Protein AF-A0A6V7LRU4-F1 (afdb_monomer)

Structure (mmCIF, N/CA/C/O backbone):
data_AF-A0A6V7LRU4-F1
#
_entry.id   AF-A0A6V7LRU4-F1
#
loop_
_atom_site.group_PDB
_atom_site.id
_atom_site.type_symbol
_atom_site.label_atom_id
_atom_site.label_alt_id
_atom_site.label_comp_id
_atom_site.label_asym_id
_atom_site.label_entity_id
_atom_site.label_seq_id
_atom_site.pdbx_PDB_ins_code
_atom_site.Cartn_x
_atom_site.Cartn_y
_atom_site.Cartn_z
_atom_site.occupancy
_atom_site.B_iso_or_equiv
_atom_site.auth_seq_id
_atom_site.auth_comp_id
_atom_site.auth_asym_id
_atom_site.auth_atom_id
_atom_site.pdbx_PDB_model_num
ATOM 1 N N . PHE A 1 1 ? 10.035 4.776 -12.103 1.00 85.50 1 PHE A N 1
ATOM 2 C CA . PHE A 1 1 ? 9.003 3.959 -11.432 1.00 85.50 1 PHE A CA 1
ATOM 3 C C . PHE A 1 1 ? 8.578 4.705 -10.179 1.00 85.50 1 PHE A C 1
ATOM 5 O O . PHE A 1 1 ? 9.057 4.412 -9.091 1.00 85.50 1 PHE A O 1
ATOM 12 N N . ASN A 1 2 ? 7.730 5.717 -10.352 1.00 86.81 2 ASN A N 1
ATOM 13 C CA . ASN A 1 2 ? 7.376 6.689 -9.317 1.00 86.81 2 ASN A CA 1
ATOM 14 C C . ASN A 1 2 ? 5.960 6.483 -8.750 1.00 86.81 2 ASN A C 1
ATOM 16 O O . ASN A 1 2 ? 5.481 7.362 -8.051 1.00 86.81 2 ASN A O 1
ATOM 20 N N . CYS A 1 3 ? 5.292 5.361 -9.035 1.00 93.31 3 CYS A N 1
ATOM 21 C CA . CYS A 1 3 ? 3.950 5.036 -8.542 1.00 93.31 3 CYS A CA 1
ATOM 22 C C . CYS A 1 3 ? 4.012 3.906 -7.502 1.00 93.31 3 CYS A C 1
ATOM 24 O O . CYS A 1 3 ? 4.437 2.791 -7.801 1.00 93.31 3 CYS A O 1
ATOM 26 N N . ARG A 1 4 ? 3.603 4.191 -6.262 1.00 95.75 4 ARG A N 1
ATOM 27 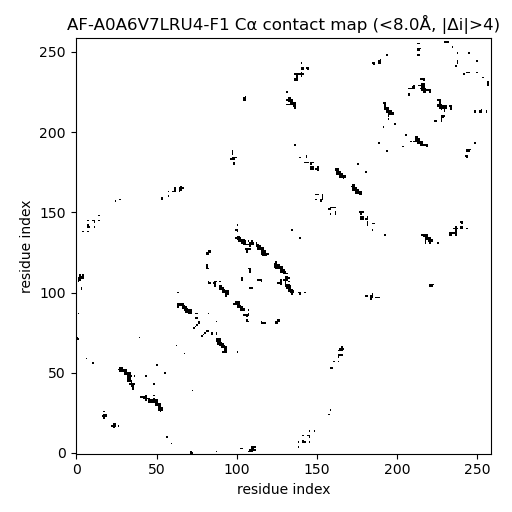C CA . ARG A 1 4 ? 3.577 3.212 -5.157 1.00 95.75 4 ARG A CA 1
ATOM 28 C C . ARG A 1 4 ? 2.222 2.525 -5.022 1.00 95.75 4 ARG A C 1
ATOM 30 O O . ARG A 1 4 ? 2.150 1.422 -4.499 1.00 95.75 4 ARG A O 1
ATOM 37 N N . ASP A 1 5 ? 1.157 3.180 -5.461 1.00 96.94 5 ASP A N 1
ATOM 38 C CA . ASP A 1 5 ? -0.217 2.679 -5.427 1.00 96.94 5 ASP A CA 1
ATOM 39 C C . ASP A 1 5 ? -0.517 1.670 -6.545 1.00 96.94 5 ASP A C 1
ATOM 41 O O . ASP A 1 5 ? -1.254 0.711 -6.322 1.00 96.94 5 ASP A O 1
ATOM 45 N N . ALA A 1 6 ? 0.082 1.849 -7.725 1.00 98.06 6 ALA A N 1
ATOM 46 C CA . ALA A 1 6 ? -0.206 1.067 -8.927 1.00 98.06 6 ALA A CA 1
ATOM 47 C C . ALA A 1 6 ? -0.107 -0.453 -8.719 1.00 98.06 6 AL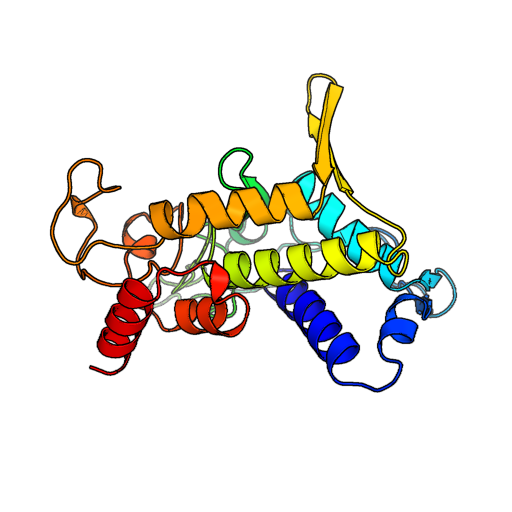A A C 1
ATOM 49 O O . ALA A 1 6 ? -0.954 -1.193 -9.213 1.00 98.06 6 ALA A O 1
ATOM 50 N N . VAL A 1 7 ? 0.887 -0.926 -7.959 1.00 97.94 7 VAL A N 1
ATOM 51 C CA . VAL A 1 7 ? 1.050 -2.360 -7.666 1.00 97.94 7 VAL A CA 1
ATOM 52 C C . VAL A 1 7 ? -0.124 -2.920 -6.860 1.00 97.94 7 VAL A C 1
ATOM 54 O O . VAL A 1 7 ? -0.579 -4.024 -7.137 1.00 97.94 7 VAL A O 1
ATOM 57 N N . TRP A 1 8 ? -0.671 -2.156 -5.915 1.00 98.69 8 TRP A N 1
ATOM 58 C CA . TRP A 1 8 ? -1.789 -2.594 -5.076 1.00 98.69 8 TRP A CA 1
ATOM 59 C C . TRP A 1 8 ? -3.112 -2.557 -5.832 1.00 98.69 8 TRP A C 1
ATOM 61 O O . TRP A 1 8 ? -3.908 -3.485 -5.709 1.00 98.69 8 TRP A O 1
ATOM 71 N N . TRP A 1 9 ? -3.309 -1.550 -6.685 1.00 98.69 9 TRP A N 1
ATOM 72 C CA . TRP A 1 9 ? -4.432 -1.523 -7.623 1.00 98.69 9 TRP A CA 1
ATOM 73 C C . TRP A 1 9 ? -4.394 -2.692 -8.604 1.00 98.69 9 TRP A C 1
ATOM 75 O O . TRP A 1 9 ? -5.420 -3.325 -8.849 1.00 98.69 9 TRP A O 1
ATOM 85 N N . TRP A 1 10 ? -3.217 -3.004 -9.144 1.00 98.69 10 TRP A N 1
ATOM 86 C CA . TRP A 1 10 ? -3.026 -4.141 -10.039 1.00 98.69 10 TRP A CA 1
ATOM 87 C C . TRP A 1 10 ? -3.354 -5.470 -9.348 1.00 98.69 10 TRP A C 1
ATOM 89 O O . TRP A 1 10 ? -4.133 -6.256 -9.885 1.00 98.69 10 TRP A O 1
ATOM 99 N N . LEU A 1 11 ? -2.835 -5.690 -8.136 1.00 98.81 11 LEU A N 1
ATOM 100 C CA . LEU A 1 11 ? -3.124 -6.890 -7.347 1.00 98.81 11 LEU A CA 1
ATOM 101 C C . LEU A 1 11 ? -4.616 -7.019 -7.009 1.00 98.81 11 LEU A C 1
ATOM 103 O O . LEU A 1 11 ? -5.188 -8.091 -7.189 1.00 98.81 11 LEU A O 1
ATOM 107 N N . TYR A 1 12 ? -5.263 -5.932 -6.585 1.00 98.75 12 TYR A N 1
ATOM 108 C CA . TYR A 1 12 ? -6.699 -5.934 -6.297 1.00 98.75 12 TYR A CA 1
ATOM 109 C C . TYR A 1 12 ? -7.545 -6.161 -7.559 1.00 98.75 12 TYR A C 1
ATOM 111 O O . TYR A 1 12 ? -8.541 -6.873 -7.533 1.00 98.75 12 TYR A O 1
ATOM 119 N N . THR A 1 13 ? -7.118 -5.637 -8.710 1.00 98.62 13 THR A N 1
ATOM 120 C CA . THR A 1 13 ? -7.802 -5.902 -9.988 1.00 98.62 13 THR A CA 1
ATOM 121 C C . THR A 1 13 ? -7.734 -7.386 -10.365 1.00 98.62 13 THR A C 1
ATOM 123 O O . THR A 1 13 ? -8.697 -7.925 -10.908 1.00 98.62 13 THR A O 1
ATOM 126 N N . ILE A 1 14 ? -6.624 -8.068 -10.058 1.00 98.69 14 ILE A N 1
ATOM 127 C CA . ILE A 1 14 ? -6.507 -9.524 -10.236 1.00 98.69 14 ILE A CA 1
ATOM 128 C C . ILE A 1 14 ? -7.479 -10.261 -9.310 1.00 98.69 14 ILE A C 1
ATOM 130 O O . ILE A 1 14 ? -8.140 -11.192 -9.763 1.00 98.69 14 ILE A O 1
ATOM 134 N N . GLU A 1 15 ? -7.602 -9.842 -8.048 1.00 98.50 15 GLU A N 1
ATOM 135 C CA . GLU A 1 15 ? -8.615 -10.374 -7.126 1.00 98.50 15 GLU A CA 1
ATOM 136 C C . GLU A 1 15 ? -10.032 -10.221 -7.703 1.00 98.50 15 GLU A C 1
ATOM 138 O O . GLU A 1 15 ? -10.757 -11.213 -7.805 1.00 98.50 15 GLU A O 1
ATOM 143 N N . CYS A 1 16 ? -10.410 -9.018 -8.156 1.00 98.62 16 CYS A N 1
ATOM 144 C CA . CYS A 1 16 ? -11.705 -8.780 -8.802 1.00 98.62 16 CYS A CA 1
ATOM 145 C C . CYS A 1 16 ? -11.915 -9.713 -10.001 1.00 98.62 16 CYS A C 1
ATOM 147 O O . CYS A 1 16 ? -12.948 -10.371 -10.096 1.00 98.62 16 CYS A O 1
ATOM 149 N N . TYR A 1 17 ? -10.918 -9.834 -10.883 1.00 98.75 17 TYR A N 1
ATOM 150 C CA . TYR A 1 17 ? -11.003 -10.706 -12.053 1.00 98.75 17 TYR A CA 1
ATOM 151 C C . TYR A 1 17 ? -11.231 -12.171 -11.665 1.00 98.75 17 TYR A C 1
ATOM 153 O O . TYR A 1 17 ? -12.104 -12.832 -12.226 1.00 98.75 17 TYR A O 1
ATOM 161 N N . VAL A 1 18 ? -10.459 -12.686 -10.702 1.00 98.50 18 VAL A N 1
ATOM 162 C CA . VAL A 1 18 ? -10.569 -14.077 -10.239 1.00 98.50 18 VAL A CA 1
ATOM 163 C C . VAL A 1 18 ? -11.952 -14.359 -9.648 1.00 98.50 18 VAL A C 1
ATOM 165 O O . VAL A 1 18 ? -12.473 -15.456 -9.848 1.00 98.50 18 VAL A O 1
ATOM 168 N N . ASN A 1 19 ? -12.549 -13.382 -8.963 1.00 97.62 19 ASN A N 1
ATOM 169 C CA . ASN A 1 19 ? -13.859 -13.519 -8.328 1.00 97.62 19 ASN A CA 1
ATOM 170 C C . ASN A 1 19 ? -15.038 -13.356 -9.305 1.00 97.62 19 ASN A C 1
ATOM 172 O O . ASN A 1 19 ? -16.069 -14.003 -9.125 1.00 97.62 19 ASN A O 1
ATOM 176 N N . GLU A 1 20 ? -14.916 -12.495 -10.317 1.00 98.06 20 GLU A N 1
ATOM 177 C CA . GLU A 1 20 ? -16.019 -12.157 -11.230 1.00 98.06 20 GLU A CA 1
ATOM 178 C C . GLU A 1 20 ? -16.071 -13.040 -12.482 1.00 98.06 20 GLU A C 1
ATOM 180 O O . GLU A 1 20 ? -17.152 -13.310 -13.013 1.00 98.06 20 GLU A O 1
ATOM 185 N N . VAL A 1 21 ? -14.918 -13.493 -12.979 1.00 98.44 21 VAL A N 1
ATOM 186 C CA . VAL A 1 21 ? -14.837 -14.247 -14.234 1.00 98.44 21 VAL A CA 1
ATOM 187 C C . VAL A 1 21 ? -14.982 -15.749 -13.964 1.00 98.44 21 VAL A C 1
ATOM 189 O O . VAL A 1 21 ? -14.254 -16.295 -13.131 1.00 98.44 21 VAL A O 1
ATOM 192 N N . PRO A 1 22 ? -15.861 -16.473 -14.689 1.00 97.81 22 PRO A N 1
ATOM 193 C CA . PRO A 1 22 ? -15.924 -17.931 -14.610 1.00 97.81 22 PRO A CA 1
ATOM 194 C C . PRO A 1 22 ? -14.558 -18.569 -14.891 1.00 97.81 22 PRO A C 1
ATOM 196 O O . PRO A 1 22 ? -13.922 -18.256 -15.895 1.00 97.81 22 PRO A O 1
ATOM 199 N N . ASP A 1 23 ? -14.108 -19.469 -14.013 1.00 96.56 23 ASP A N 1
ATOM 200 C CA . ASP A 1 23 ? -12.756 -20.051 -14.034 1.00 96.56 23 ASP A CA 1
ATOM 201 C C . ASP A 1 23 ? -11.603 -19.021 -13.988 1.00 96.56 23 ASP A C 1
ATOM 203 O O . ASP A 1 23 ? -10.469 -19.345 -14.359 1.00 96.56 23 ASP A O 1
ATOM 207 N N . GLY A 1 24 ? -11.851 -17.804 -13.489 1.00 97.75 24 GLY A N 1
ATOM 208 C CA . GLY A 1 24 ? -10.873 -16.711 -13.436 1.00 97.75 24 GLY A CA 1
ATOM 209 C C . GLY A 1 24 ? -9.582 -17.071 -12.695 1.00 97.75 24 GLY A C 1
ATOM 210 O O . GLY A 1 24 ? -8.513 -16.569 -13.033 1.00 97.75 24 GLY A O 1
ATOM 211 N N . ILE A 1 25 ? -9.637 -18.032 -11.766 1.00 98.00 25 ILE A N 1
ATOM 212 C CA . ILE A 1 25 ? -8.470 -18.564 -11.044 1.00 98.00 25 ILE A CA 1
ATOM 213 C C . ILE A 1 25 ? -7.367 -19.116 -11.965 1.00 98.00 25 ILE A C 1
ATOM 215 O O . ILE A 1 25 ? -6.194 -19.136 -11.585 1.00 98.00 25 ILE A O 1
ATOM 219 N N . LYS A 1 26 ? -7.707 -19.551 -13.189 1.00 98.00 26 LYS A N 1
ATOM 220 C CA . LYS A 1 26 ? -6.727 -20.044 -14.172 1.00 98.00 26 LYS A CA 1
ATOM 221 C C . LYS A 1 26 ? -5.710 -18.966 -14.557 1.00 98.00 26 LYS A C 1
ATOM 223 O O . LYS A 1 26 ? -4.552 -19.320 -14.768 1.00 98.00 26 LYS A O 1
ATOM 228 N N . LEU A 1 27 ? -6.108 -17.688 -14.523 1.00 98.19 27 LEU A N 1
ATOM 229 C CA . LEU A 1 27 ? -5.248 -16.536 -14.814 1.00 98.19 27 LEU A CA 1
ATOM 230 C C . LEU A 1 27 ? -3.950 -16.563 -13.998 1.00 98.19 27 LEU A C 1
ATOM 232 O O . LEU A 1 27 ? -2.887 -16.225 -14.506 1.00 98.19 27 LEU A O 1
ATOM 236 N N . LEU A 1 28 ? -4.004 -17.007 -12.737 1.00 98.12 28 LEU A N 1
ATOM 237 C CA . LEU A 1 28 ? -2.828 -17.022 -11.863 1.00 98.12 28 LEU A CA 1
ATOM 238 C C . LEU A 1 28 ? -1.705 -17.924 -12.396 1.00 98.12 28 LEU A C 1
ATOM 240 O O . LEU A 1 28 ? -0.541 -17.689 -12.080 1.00 98.12 28 LEU A O 1
ATOM 244 N N . LYS A 1 29 ? -2.044 -18.940 -13.199 1.00 97.94 29 LYS A N 1
ATOM 245 C CA . LYS A 1 29 ? -1.099 -19.891 -13.804 1.00 97.94 29 LYS A CA 1
ATOM 246 C C . LYS A 1 29 ? -0.661 -19.486 -15.211 1.00 97.94 29 LYS A C 1
ATOM 248 O O . LYS A 1 29 ? 0.231 -20.136 -15.760 1.00 97.94 29 LYS A O 1
ATOM 253 N N . ASP A 1 30 ? -1.270 -18.454 -15.792 1.00 97.94 30 ASP A N 1
ATOM 254 C CA . ASP A 1 30 ? -0.890 -17.980 -17.116 1.00 97.94 30 ASP A CA 1
ATOM 255 C C . ASP A 1 30 ? 0.530 -17.420 -17.088 1.00 97.94 30 ASP A C 1
ATOM 257 O O . ASP A 1 30 ? 0.984 -16.815 -16.111 1.00 97.94 30 ASP A O 1
ATOM 261 N N . LYS A 1 31 ? 1.255 -17.662 -18.181 1.00 97.50 31 LYS A N 1
ATOM 262 C CA . LYS A 1 31 ? 2.619 -17.172 -18.345 1.00 97.50 31 LYS A CA 1
ATOM 263 C C . LYS A 1 31 ? 2.596 -15.702 -18.720 1.00 97.50 31 LYS A C 1
ATOM 265 O O . LYS A 1 31 ? 1.883 -15.305 -19.640 1.00 97.50 31 LYS A O 1
ATOM 270 N N . VAL A 1 32 ? 3.452 -14.928 -18.068 1.00 96.62 32 VAL A N 1
ATOM 271 C CA . VAL A 1 32 ? 3.767 -13.563 -18.469 1.00 96.62 32 VAL A CA 1
ATOM 272 C C . VAL A 1 32 ? 5.232 -13.469 -18.869 1.00 96.62 32 VAL A C 1
ATOM 274 O O . VAL A 1 32 ? 6.108 -14.010 -18.191 1.00 96.62 32 VAL A O 1
ATOM 277 N N . SER A 1 33 ? 5.498 -12.764 -19.968 1.00 96.75 33 SER A N 1
ATOM 278 C CA . SER A 1 33 ? 6.864 -12.463 -20.385 1.00 96.75 33 SER A CA 1
ATOM 279 C C . SER A 1 33 ? 7.400 -11.264 -19.622 1.00 96.75 33 SER A C 1
ATOM 281 O O . SER A 1 33 ? 6.840 -10.165 -19.646 1.00 96.75 33 SER A O 1
ATOM 283 N N . ARG A 1 34 ? 8.526 -11.472 -18.957 1.00 95.06 34 ARG A N 1
ATOM 284 C CA . ARG A 1 34 ? 9.198 -10.487 -18.132 1.00 95.06 34 ARG A CA 1
ATOM 285 C C . ARG A 1 34 ? 10.184 -9.689 -18.973 1.00 95.06 34 ARG A C 1
ATOM 287 O O . ARG A 1 34 ? 11.353 -10.038 -19.094 1.00 95.06 34 ARG A O 1
ATOM 294 N N . LEU A 1 35 ? 9.697 -8.575 -19.517 1.00 94.62 35 LEU A N 1
ATOM 295 C CA . LEU A 1 35 ? 10.515 -7.659 -20.320 1.00 94.62 35 LEU A CA 1
ATOM 296 C C . LEU A 1 35 ? 11.716 -7.110 -19.536 1.00 94.62 35 LEU A C 1
ATOM 298 O O . LEU A 1 35 ? 12.750 -6.849 -20.132 1.00 94.62 35 LEU A O 1
ATOM 302 N N . TYR A 1 36 ? 11.594 -6.962 -18.214 1.00 94.06 36 TYR A N 1
ATOM 303 C CA . TYR A 1 36 ? 12.672 -6.511 -17.328 1.00 94.06 36 TYR A CA 1
ATOM 304 C C . TYR A 1 36 ? 12.933 -7.567 -16.239 1.00 94.06 36 TYR A C 1
ATOM 306 O O . TYR A 1 36 ? 12.278 -7.550 -15.191 1.00 94.06 36 TYR A O 1
ATOM 314 N N . PRO A 1 37 ? 13.832 -8.541 -16.482 1.00 92.25 37 PRO A N 1
ATOM 315 C CA . PRO A 1 37 ? 14.120 -9.613 -15.525 1.00 92.25 37 PRO A CA 1
ATOM 316 C C . PRO A 1 37 ? 14.650 -9.132 -14.173 1.00 92.25 37 PRO A C 1
ATOM 318 O O . PRO A 1 37 ? 14.347 -9.730 -13.147 1.00 92.25 37 PRO A O 1
ATOM 321 N N . THR A 1 38 ? 15.426 -8.051 -14.166 1.00 89.75 38 THR A N 1
ATOM 322 C CA . THR A 1 38 ? 15.948 -7.401 -12.954 1.00 89.75 38 THR A CA 1
ATOM 323 C C . THR A 1 38 ? 15.798 -5.884 -13.057 1.00 89.75 38 THR A C 1
ATOM 325 O O . THR A 1 38 ? 15.641 -5.357 -14.162 1.00 89.75 38 THR A O 1
ATOM 328 N N . ASP A 1 39 ? 15.897 -5.172 -11.933 1.00 85.31 39 ASP A N 1
ATOM 329 C CA . ASP A 1 39 ? 15.706 -3.712 -11.868 1.00 85.31 39 ASP A CA 1
ATOM 330 C C . ASP A 1 39 ? 16.587 -2.930 -12.865 1.00 85.31 39 ASP A C 1
ATOM 332 O O . ASP A 1 39 ? 16.139 -1.958 -13.482 1.00 85.31 39 ASP A O 1
ATOM 336 N N . ASP A 1 40 ? 17.817 -3.403 -13.094 1.00 86.19 40 ASP A N 1
ATOM 337 C CA . ASP A 1 40 ? 18.799 -2.759 -13.976 1.00 86.19 40 ASP A CA 1
ATOM 338 C C . ASP A 1 40 ? 18.899 -3.390 -15.378 1.00 86.19 40 ASP A C 1
ATOM 340 O O . ASP A 1 40 ? 19.635 -2.896 -16.240 1.00 86.19 40 ASP A O 1
ATOM 344 N N . SER A 1 41 ? 18.156 -4.466 -15.647 1.00 90.44 41 SER A N 1
ATOM 345 C CA . SER A 1 41 ? 18.207 -5.166 -16.939 1.00 90.44 41 SER A CA 1
ATOM 346 C C . SER A 1 41 ? 17.721 -4.292 -18.110 1.00 90.44 41 SER A C 1
ATOM 348 O O . SER A 1 41 ? 16.853 -3.425 -17.939 1.00 90.44 41 SER A O 1
ATOM 350 N N . PRO A 1 42 ? 18.270 -4.451 -19.330 1.00 92.81 42 PRO A N 1
ATOM 351 C CA . PRO A 1 42 ? 17.635 -3.907 -20.528 1.00 92.81 42 PRO A CA 1
ATOM 352 C C . PRO A 1 42 ? 16.303 -4.622 -20.797 1.00 92.81 42 PRO A C 1
ATOM 354 O O . PRO A 1 42 ? 16.068 -5.715 -20.289 1.00 92.81 42 PRO A O 1
ATOM 357 N N . ALA A 1 43 ? 15.451 -4.014 -21.625 1.00 94.50 43 ALA A N 1
ATOM 358 C CA . ALA A 1 43 ? 14.242 -4.684 -22.088 1.00 94.50 43 ALA A CA 1
ATOM 359 C C . ALA A 1 43 ? 14.614 -5.910 -22.942 1.00 94.50 43 ALA A C 1
ATOM 361 O O . ALA A 1 43 ? 15.355 -5.771 -23.919 1.00 94.50 43 ALA A O 1
ATOM 362 N N . LEU A 1 44 ? 14.097 -7.084 -22.585 1.00 96.00 44 LEU A N 1
ATOM 363 C CA . LEU A 1 44 ? 14.222 -8.313 -23.364 1.00 96.00 44 LEU A CA 1
ATOM 364 C C . LEU A 1 44 ? 12.983 -8.541 -24.247 1.00 96.00 44 LEU A C 1
ATOM 366 O O . LEU A 1 44 ? 11.892 -8.079 -23.899 1.00 96.00 44 LEU A O 1
ATOM 370 N N . PRO A 1 45 ? 13.116 -9.255 -25.380 1.00 96.38 45 PRO A N 1
ATOM 371 C CA . PRO A 1 45 ? 11.973 -9.688 -26.178 1.00 96.38 45 PRO A CA 1
ATOM 372 C C . PRO A 1 45 ? 11.002 -10.577 -25.386 1.00 96.38 45 PRO A C 1
ATOM 374 O O . PRO A 1 45 ? 11.385 -11.291 -24.458 1.00 96.38 45 PRO A O 1
ATOM 377 N N . ALA A 1 46 ? 9.728 -10.568 -25.786 1.00 95.62 46 ALA A N 1
ATOM 378 C CA . ALA A 1 46 ? 8.734 -11.474 -25.216 1.00 95.62 46 ALA A CA 1
ATOM 379 C C . ALA A 1 46 ? 9.131 -12.946 -25.449 1.00 95.62 46 ALA A C 1
ATOM 381 O O . ALA A 1 46 ? 9.598 -13.300 -26.531 1.00 95.62 46 ALA A O 1
ATOM 382 N N . GLY A 1 47 ? 8.929 -13.792 -24.436 1.00 94.94 47 GLY A N 1
ATOM 383 C CA . GLY A 1 47 ? 9.283 -15.213 -24.452 1.00 94.94 47 GLY A CA 1
ATOM 384 C C . GLY A 1 47 ? 10.718 -15.550 -24.029 1.00 94.94 47 GLY A C 1
ATOM 385 O O . GLY A 1 47 ? 11.020 -16.730 -23.873 1.00 94.94 47 GLY A O 1
ATOM 386 N N . GLU A 1 48 ? 11.607 -14.568 -23.822 1.00 95.75 48 GLU A N 1
ATOM 387 C CA . GLU A 1 48 ? 12.972 -14.859 -23.345 1.00 95.75 48 GLU A CA 1
ATOM 388 C C . GLU A 1 48 ? 13.015 -15.248 -21.866 1.00 95.75 48 GLU A C 1
ATOM 390 O O . GLU A 1 48 ? 13.732 -16.170 -21.475 1.00 95.75 48 GLU A O 1
ATOM 395 N N . VAL A 1 49 ? 12.230 -14.557 -21.042 1.00 96.06 49 VAL A N 1
ATOM 396 C CA . VAL A 1 49 ? 12.060 -14.864 -19.622 1.00 96.06 49 VAL A CA 1
ATOM 397 C C . VAL A 1 49 ? 10.570 -14.868 -19.336 1.00 96.06 49 VAL A C 1
ATOM 399 O O . VAL A 1 49 ? 9.947 -13.813 -19.283 1.00 96.06 49 VAL A O 1
ATOM 402 N N . ASP A 1 50 ? 10.004 -16.055 -19.151 1.00 96.38 50 ASP A N 1
ATOM 403 C CA . ASP A 1 50 ? 8.601 -16.231 -18.790 1.00 96.38 50 ASP A CA 1
ATOM 404 C C . ASP A 1 50 ? 8.487 -16.738 -17.356 1.00 96.38 50 ASP A C 1
ATOM 406 O O . ASP A 1 50 ? 9.244 -17.612 -16.928 1.00 96.38 50 ASP A O 1
ATOM 410 N N . GLN A 1 51 ? 7.488 -16.240 -16.635 1.00 96.25 51 GLN A N 1
ATOM 411 C CA . GLN A 1 51 ? 7.110 -16.769 -15.330 1.00 96.25 51 GLN A CA 1
ATOM 412 C C . GLN A 1 51 ? 5.582 -16.789 -15.186 1.00 96.25 51 GLN A C 1
ATOM 414 O O . GLN A 1 51 ? 4.902 -15.958 -15.793 1.00 96.25 51 GLN A O 1
ATOM 419 N N . PRO A 1 52 ? 5.014 -17.737 -14.425 1.00 97.69 52 PRO A N 1
ATOM 420 C CA . PRO A 1 52 ? 3.606 -17.694 -14.053 1.00 97.69 52 PRO A CA 1
ATOM 421 C C . PRO A 1 52 ? 3.248 -16.387 -13.339 1.00 97.69 52 PRO A C 1
ATOM 423 O O . PRO A 1 52 ? 4.043 -15.856 -12.560 1.00 97.69 52 PRO A O 1
ATOM 426 N N . LEU A 1 53 ? 2.026 -15.894 -13.542 1.00 98.31 53 LEU A N 1
ATOM 427 C CA . LEU A 1 53 ? 1.546 -14.680 -12.880 1.00 98.31 53 LEU A CA 1
ATOM 428 C C . LEU A 1 53 ? 1.640 -14.771 -11.346 1.00 98.31 53 LEU A C 1
ATOM 430 O O . LEU A 1 53 ? 2.019 -13.794 -10.698 1.00 98.31 53 LEU A O 1
ATOM 434 N N . HIS A 1 54 ? 1.364 -15.940 -10.757 1.00 98.44 54 HIS A N 1
ATOM 435 C CA . HIS A 1 54 ? 1.472 -16.142 -9.310 1.00 98.44 54 HIS A CA 1
ATOM 436 C C . HIS A 1 54 ? 2.885 -15.899 -8.755 1.00 98.44 54 HIS A C 1
ATOM 438 O O . HIS A 1 54 ? 3.015 -15.436 -7.621 1.00 98.44 54 HIS A O 1
ATOM 444 N N . ASP A 1 55 ? 3.933 -16.136 -9.549 1.00 98.19 55 ASP A N 1
ATOM 445 C CA . ASP A 1 55 ? 5.319 -15.866 -9.147 1.00 98.19 55 ASP A CA 1
ATOM 446 C C . ASP A 1 55 ? 5.600 -14.358 -9.135 1.00 98.19 55 ASP A C 1
ATOM 448 O O . ASP A 1 55 ? 6.249 -13.858 -8.219 1.00 98.19 55 ASP A O 1
ATOM 452 N N . VAL A 1 56 ? 5.037 -13.609 -10.092 1.00 97.88 56 VAL A N 1
ATOM 453 C CA . VAL A 1 56 ? 5.126 -12.135 -10.138 1.00 97.88 56 VAL A CA 1
ATOM 454 C C . VAL A 1 56 ? 4.443 -11.514 -8.919 1.00 97.88 56 VAL A C 1
ATOM 456 O O . VAL A 1 56 ? 4.992 -10.616 -8.282 1.00 97.88 56 VAL A O 1
ATOM 459 N N . ILE A 1 57 ? 3.243 -12.001 -8.585 1.00 98.56 57 ILE A N 1
ATOM 460 C CA . ILE A 1 57 ? 2.479 -11.547 -7.417 1.00 98.56 57 ILE A CA 1
ATOM 461 C C . ILE A 1 57 ? 3.292 -11.789 -6.144 1.00 98.56 57 ILE A C 1
ATOM 463 O O . ILE A 1 57 ? 3.463 -10.883 -5.326 1.00 98.56 57 ILE A O 1
ATOM 467 N N . GLN A 1 58 ? 3.830 -13.000 -5.987 1.00 98.62 58 GLN A N 1
ATOM 468 C CA . GLN A 1 58 ? 4.608 -13.351 -4.807 1.00 98.62 58 GLN A CA 1
ATOM 469 C C . GLN A 1 58 ? 5.900 -12.541 -4.696 1.00 98.62 58 GLN A C 1
ATOM 471 O O . GLN A 1 58 ? 6.301 -12.157 -3.595 1.00 98.62 58 GLN A O 1
ATOM 476 N N . GLU A 1 59 ? 6.563 -12.266 -5.814 1.00 97.25 59 GLU A N 1
ATOM 477 C CA . GLU A 1 59 ? 7.736 -11.403 -5.830 1.00 97.25 59 GLU A CA 1
ATOM 478 C C . GLU A 1 59 ? 7.394 -9.989 -5.353 1.00 97.25 59 GLU A C 1
ATOM 480 O O . GLU A 1 59 ? 8.063 -9.480 -4.453 1.00 97.25 59 GLU A O 1
ATOM 485 N N . ALA A 1 60 ? 6.320 -9.388 -5.877 1.00 97.19 60 ALA A N 1
ATOM 486 C CA . ALA A 1 60 ? 5.885 -8.056 -5.468 1.00 97.19 60 ALA A CA 1
ATOM 487 C C . ALA A 1 60 ? 5.660 -7.981 -3.948 1.00 97.19 60 ALA A C 1
ATOM 489 O O . ALA A 1 60 ? 6.133 -7.043 -3.299 1.00 97.19 60 ALA A O 1
ATOM 490 N N . LEU A 1 61 ? 5.009 -8.990 -3.360 1.00 98.56 61 LEU A N 1
ATOM 491 C CA . LEU A 1 61 ? 4.774 -9.058 -1.916 1.00 98.56 61 LEU A CA 1
ATOM 492 C C . LEU A 1 61 ? 6.062 -9.261 -1.117 1.00 98.56 61 LEU A C 1
ATOM 494 O O . LEU A 1 61 ? 6.254 -8.586 -0.106 1.00 98.56 61 LEU A O 1
ATOM 498 N N . ASN A 1 62 ? 6.965 -10.139 -1.562 1.00 98.19 62 ASN A N 1
ATOM 499 C CA . ASN A 1 62 ? 8.249 -10.348 -0.889 1.00 98.19 62 ASN A CA 1
ATOM 500 C C . ASN A 1 62 ? 9.121 -9.093 -0.912 1.00 98.19 62 ASN A C 1
ATOM 502 O O . ASN A 1 62 ? 9.714 -8.759 0.110 1.00 98.19 62 ASN A O 1
ATOM 506 N N . VAL A 1 63 ? 9.177 -8.373 -2.035 1.00 96.69 63 VAL A N 1
ATOM 507 C CA . VAL A 1 63 ? 9.951 -7.128 -2.148 1.00 96.69 63 VAL A CA 1
ATOM 508 C C . VAL A 1 63 ? 9.393 -6.057 -1.207 1.00 96.69 63 VAL A C 1
ATOM 510 O O . VAL A 1 63 ? 10.153 -5.451 -0.449 1.00 96.69 63 VAL A O 1
ATOM 513 N N . HIS A 1 64 ? 8.069 -5.868 -1.169 1.00 97.31 64 HIS A N 1
ATOM 514 C CA . HIS A 1 64 ? 7.443 -4.938 -0.222 1.00 97.31 64 HIS A CA 1
ATOM 515 C C . HIS A 1 64 ? 7.684 -5.357 1.229 1.00 97.31 64 HIS A C 1
ATOM 517 O O . HIS A 1 64 ? 7.998 -4.520 2.079 1.00 97.31 64 HIS A O 1
ATOM 523 N N . PHE A 1 65 ? 7.565 -6.651 1.524 1.00 98.25 65 PHE A N 1
ATOM 524 C CA . PHE A 1 65 ? 7.731 -7.158 2.876 1.00 98.25 65 PHE A CA 1
ATOM 525 C C . PHE A 1 65 ? 9.182 -7.087 3.355 1.00 98.25 65 PHE A C 1
ATOM 527 O O . PHE A 1 65 ? 9.415 -6.709 4.502 1.00 98.25 65 PHE A O 1
ATOM 534 N N . GLN A 1 66 ? 10.163 -7.368 2.497 1.00 97.75 66 GLN A N 1
ATOM 535 C CA . GLN A 1 66 ? 11.585 -7.158 2.776 1.00 97.75 66 GLN A CA 1
ATOM 536 C C . GLN A 1 66 ? 11.901 -5.670 2.997 1.00 97.75 66 GLN A C 1
ATOM 538 O O . GLN A 1 66 ? 12.724 -5.336 3.854 1.00 97.75 66 GLN A O 1
ATOM 543 N N . GLY A 1 67 ? 11.210 -4.795 2.266 1.00 96.12 67 GLY A N 1
ATOM 544 C CA . GLY A 1 67 ? 11.471 -3.365 2.202 1.00 96.12 67 GLY A CA 1
ATOM 545 C C . GLY A 1 67 ? 12.486 -3.040 1.109 1.00 96.12 67 GLY A C 1
ATOM 546 O O . GLY A 1 67 ? 13.480 -3.744 0.928 1.00 96.12 67 GLY A O 1
ATOM 547 N N . LEU A 1 68 ? 12.237 -1.949 0.392 1.00 93.50 68 LEU A N 1
ATOM 548 C CA . LEU A 1 68 ? 13.027 -1.524 -0.756 1.00 93.50 68 LEU A CA 1
ATOM 549 C C . LEU A 1 68 ? 13.408 -0.050 -0.595 1.00 93.50 68 LEU A C 1
ATOM 551 O O . LEU A 1 68 ? 12.548 0.810 -0.408 1.00 93.50 68 LEU A O 1
ATOM 555 N N . CYS A 1 69 ? 14.705 0.230 -0.702 1.00 94.50 69 CYS A N 1
ATOM 556 C CA . CYS A 1 69 ? 15.241 1.577 -0.862 1.00 94.50 69 CYS A CA 1
ATOM 557 C C . CYS A 1 69 ? 15.919 1.644 -2.225 1.00 94.50 69 CYS A C 1
ATOM 559 O O . CYS A 1 69 ? 16.887 0.920 -2.453 1.00 94.50 69 CYS A O 1
ATOM 561 N N . PHE A 1 70 ? 15.431 2.497 -3.118 1.00 93.94 70 PHE A N 1
ATOM 562 C CA . PHE A 1 70 ? 15.960 2.585 -4.474 1.00 93.94 70 PHE A CA 1
ATOM 563 C C . PHE A 1 70 ? 15.972 4.022 -4.979 1.00 93.94 70 PHE A C 1
ATOM 565 O O . PHE A 1 70 ? 15.250 4.889 -4.486 1.00 93.94 70 PHE A O 1
ATOM 572 N N . ARG A 1 71 ? 16.800 4.265 -5.991 1.00 94.19 71 ARG A N 1
ATOM 573 C CA . ARG A 1 71 ? 16.779 5.493 -6.780 1.00 94.19 71 ARG A CA 1
ATOM 574 C C . ARG A 1 71 ? 16.202 5.173 -8.148 1.00 94.19 71 ARG A C 1
ATOM 576 O O . ARG A 1 71 ? 16.568 4.159 -8.735 1.00 94.19 71 ARG A O 1
ATOM 583 N N . GLU A 1 72 ? 15.309 6.016 -8.654 1.00 92.44 72 GLU A N 1
ATOM 584 C CA . GLU A 1 72 ? 14.697 5.782 -9.961 1.00 92.44 72 GLU A CA 1
ATOM 585 C C . GLU A 1 72 ? 15.747 5.638 -11.069 1.00 92.44 72 GLU A C 1
ATOM 587 O O . GLU A 1 72 ? 16.687 6.432 -11.184 1.00 92.44 72 GLU A O 1
ATOM 592 N N . ARG A 1 73 ? 15.573 4.606 -11.901 1.00 89.94 73 ARG A N 1
ATOM 593 C CA . ARG A 1 73 ? 16.444 4.343 -13.044 1.00 89.94 73 ARG A CA 1
ATOM 594 C C . ARG A 1 73 ? 16.473 5.564 -13.958 1.00 89.94 73 ARG A C 1
ATOM 596 O O . ARG A 1 73 ? 15.426 6.068 -14.350 1.00 89.94 73 ARG A O 1
ATOM 603 N N . ASN A 1 74 ? 17.677 5.999 -14.324 1.00 90.31 74 ASN A N 1
ATOM 604 C CA . ASN A 1 74 ? 17.916 7.211 -15.110 1.00 90.31 74 ASN A CA 1
ATOM 605 C C . ASN A 1 74 ? 17.467 8.509 -14.409 1.00 90.31 74 ASN A C 1
ATOM 607 O O . ASN A 1 74 ? 17.103 9.451 -15.105 1.00 90.31 74 ASN A O 1
ATOM 611 N N . ALA A 1 75 ? 17.502 8.585 -13.073 1.00 92.50 75 ALA A N 1
ATOM 612 C CA . ALA A 1 75 ? 17.193 9.804 -12.320 1.00 92.50 75 ALA A CA 1
ATOM 613 C C . ALA A 1 75 ? 17.916 11.054 -12.851 1.00 92.50 75 ALA A C 1
ATOM 615 O O . ALA A 1 75 ? 19.113 11.029 -13.157 1.00 92.50 75 ALA A O 1
ATOM 616 N N . GLY A 1 76 ? 17.176 12.158 -12.923 1.00 92.88 76 GLY A N 1
ATOM 617 C CA . GLY A 1 76 ? 17.624 13.431 -13.475 1.00 92.88 76 GLY A CA 1
ATOM 618 C C . GLY A 1 76 ? 16.587 14.046 -14.414 1.00 92.88 76 GLY A C 1
ATOM 619 O O . GLY A 1 76 ? 15.510 13.491 -14.639 1.00 92.88 76 GLY A O 1
ATOM 620 N N . ARG A 1 77 ? 16.939 15.198 -14.996 1.00 90.62 77 ARG A N 1
ATOM 621 C CA . ARG A 1 77 ? 16.038 16.000 -15.845 1.00 90.62 77 ARG A CA 1
ATOM 622 C C . ARG A 1 77 ? 15.517 15.270 -17.085 1.00 90.62 77 ARG A C 1
ATOM 624 O O . ARG A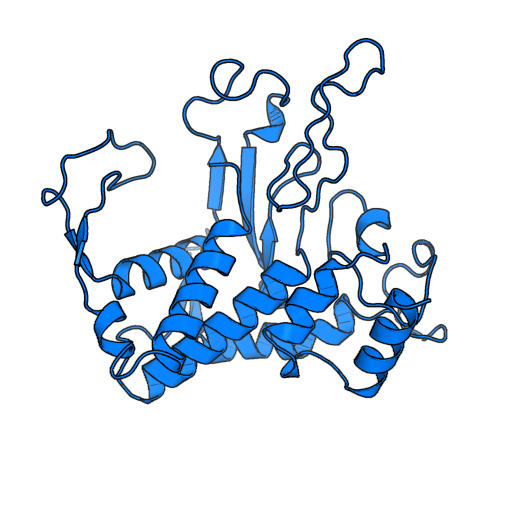 1 77 ? 14.528 15.695 -17.664 1.00 90.62 77 ARG A O 1
ATOM 631 N N . GLN A 1 78 ? 16.187 14.198 -17.493 1.00 90.31 78 GLN A N 1
ATOM 632 C CA . GLN A 1 78 ? 15.813 13.358 -18.625 1.00 90.31 78 GLN A CA 1
ATOM 633 C C . GLN A 1 78 ? 14.557 12.513 -18.378 1.00 90.31 78 GLN A C 1
ATOM 635 O O . GLN A 1 78 ? 13.901 12.146 -19.348 1.00 90.31 78 GLN A O 1
ATOM 640 N N . ILE A 1 79 ? 14.231 12.198 -17.118 1.00 88.69 79 ILE A N 1
ATOM 641 C CA . ILE A 1 79 ? 13.002 11.465 -16.771 1.00 88.69 79 ILE A CA 1
ATOM 642 C C . ILE A 1 79 ? 11.976 12.341 -16.049 1.00 88.69 79 ILE A C 1
ATOM 644 O O . ILE A 1 79 ? 10.786 12.066 -16.151 1.00 88.69 79 ILE A O 1
ATOM 648 N N . ASP A 1 80 ? 12.413 13.399 -15.359 1.00 88.56 80 ASP A N 1
ATOM 649 C CA . ASP A 1 80 ? 11.519 14.385 -14.749 1.00 88.56 80 ASP A CA 1
ATOM 650 C C . ASP A 1 80 ? 12.214 15.754 -14.667 1.00 88.56 80 ASP A C 1
ATOM 652 O O . ASP A 1 80 ? 13.231 15.924 -13.994 1.00 88.56 80 ASP A O 1
ATOM 656 N N . GLU A 1 81 ? 11.675 16.745 -15.379 1.00 90.12 81 GLU A N 1
ATOM 657 C CA . GLU A 1 81 ? 12.236 18.101 -15.453 1.00 90.12 81 GLU A CA 1
ATOM 658 C C . GLU A 1 81 ? 11.982 18.928 -14.176 1.00 90.12 81 GLU A C 1
ATOM 660 O O . GLU A 1 81 ? 12.656 19.934 -13.923 1.00 90.12 81 GLU A O 1
ATOM 665 N N . GLN A 1 82 ? 10.988 18.537 -13.380 1.00 92.00 82 GLN A N 1
ATOM 666 C CA . GLN A 1 82 ? 10.475 19.330 -12.268 1.00 92.00 82 GLN A CA 1
ATOM 667 C C . GLN A 1 82 ? 10.950 18.785 -10.921 1.00 92.00 82 GLN A C 1
ATOM 669 O O . GLN A 1 82 ? 11.275 19.578 -10.037 1.00 92.00 82 GLN A O 1
ATOM 674 N N . MET A 1 83 ? 11.006 17.462 -10.764 1.00 90.25 83 MET A N 1
ATOM 675 C CA . MET A 1 83 ? 11.368 16.784 -9.521 1.00 90.25 83 MET A CA 1
ATOM 676 C C . MET A 1 83 ? 12.772 17.166 -9.029 1.00 90.25 83 MET A C 1
ATOM 678 O O . MET A 1 83 ? 13.724 17.330 -9.794 1.00 90.25 83 MET A O 1
ATOM 682 N N . THR A 1 84 ? 12.911 17.304 -7.710 1.00 91.88 84 THR A N 1
ATOM 683 C CA . THR A 1 84 ? 14.223 17.521 -7.085 1.00 91.88 84 THR A CA 1
ATOM 684 C C . THR A 1 84 ? 15.035 16.229 -7.014 1.00 91.88 84 THR A C 1
ATOM 686 O O . THR A 1 84 ? 14.482 15.134 -7.043 1.00 91.88 84 THR A O 1
ATOM 689 N N . ASP A 1 85 ? 16.355 16.337 -6.832 1.00 93.50 85 ASP A N 1
ATOM 690 C CA . ASP A 1 85 ? 17.244 15.168 -6.737 1.00 93.50 85 ASP A CA 1
ATOM 691 C C . ASP A 1 85 ? 16.807 14.142 -5.671 1.00 93.50 85 ASP A C 1
ATOM 693 O O . ASP A 1 85 ? 16.914 12.930 -5.878 1.00 93.50 85 ASP A O 1
ATOM 697 N N . ARG A 1 86 ? 16.254 14.634 -4.554 1.00 93.50 86 ARG A N 1
ATOM 698 C CA . ARG A 1 86 ? 15.736 13.809 -3.459 1.00 93.50 86 ARG A CA 1
ATOM 699 C C . ARG A 1 86 ? 14.471 13.041 -3.842 1.00 93.50 86 ARG A C 1
ATOM 701 O O . ARG A 1 86 ? 14.292 11.928 -3.356 1.00 93.50 86 ARG A O 1
ATOM 708 N N . GLY A 1 87 ? 13.622 13.600 -4.704 1.00 93.38 87 GLY A N 1
ATOM 709 C CA . GLY A 1 87 ? 12.348 12.989 -5.098 1.00 93.38 87 GLY A CA 1
ATOM 710 C C . GLY A 1 87 ? 12.508 11.655 -5.833 1.00 93.38 87 GLY A C 1
ATOM 711 O O . GLY A 1 87 ? 11.623 10.806 -5.746 1.00 93.38 87 GLY A O 1
ATOM 712 N N . PHE A 1 88 ? 13.665 11.438 -6.470 1.00 95.25 88 PHE A N 1
ATOM 713 C CA . PHE A 1 88 ? 14.003 10.182 -7.143 1.00 95.25 88 PHE A CA 1
ATOM 714 C C . PHE A 1 88 ? 14.383 9.049 -6.180 1.00 95.25 88 PHE A C 1
ATOM 716 O O . PHE A 1 88 ? 14.479 7.900 -6.610 1.00 95.25 88 PHE A O 1
ATOM 723 N N . ASN A 1 89 ? 14.650 9.345 -4.904 1.00 95.62 89 ASN A N 1
ATOM 724 C CA . ASN A 1 89 ? 15.043 8.348 -3.910 1.00 95.62 89 ASN A CA 1
ATOM 725 C C . ASN A 1 89 ? 13.806 7.894 -3.136 1.00 95.62 89 ASN A C 1
ATOM 727 O O . ASN A 1 89 ? 13.207 8.675 -2.405 1.00 95.62 89 ASN A O 1
ATOM 731 N N . ASN A 1 90 ? 13.437 6.629 -3.256 1.00 94.31 90 ASN A N 1
ATOM 732 C CA . ASN A 1 90 ? 12.233 6.083 -2.652 1.00 94.31 90 ASN A CA 1
ATOM 733 C C . ASN A 1 90 ? 12.582 5.043 -1.592 1.00 94.31 90 ASN A C 1
ATOM 735 O O . ASN A 1 90 ? 13.518 4.260 -1.746 1.00 94.31 90 ASN A O 1
ATOM 739 N N . GLN A 1 91 ? 11.782 5.028 -0.531 1.00 95.44 91 GLN A N 1
ATOM 740 C CA . GLN A 1 91 ? 11.740 3.959 0.454 1.00 95.44 91 GLN A CA 1
ATOM 741 C C . GLN A 1 91 ? 10.312 3.432 0.498 1.00 95.44 91 GLN A C 1
ATOM 743 O O . GLN A 1 91 ? 9.374 4.221 0.579 1.00 95.44 91 GLN A O 1
ATO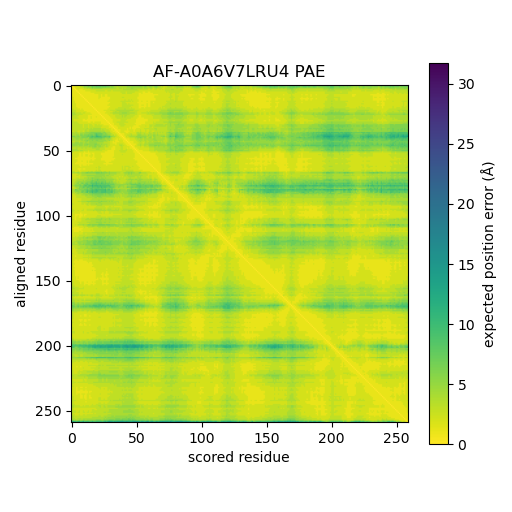M 748 N N . ILE A 1 92 ? 10.148 2.117 0.439 1.00 96.31 92 ILE A N 1
ATOM 749 C CA . ILE A 1 92 ? 8.870 1.430 0.616 1.00 96.31 92 ILE A CA 1
ATOM 750 C C . ILE A 1 92 ? 9.068 0.241 1.552 1.00 96.31 92 ILE A C 1
ATOM 752 O O . ILE A 1 92 ? 10.155 -0.341 1.617 1.00 96.31 92 ILE A O 1
ATOM 756 N N . GLY A 1 93 ? 8.027 -0.137 2.279 1.00 97.69 93 GLY A N 1
ATOM 757 C CA . GLY A 1 93 ? 8.098 -1.291 3.158 1.00 97.69 93 GLY A CA 1
ATOM 758 C C . GLY A 1 93 ? 6.811 -1.557 3.913 1.00 97.69 93 GLY A C 1
ATOM 759 O O . GLY A 1 93 ? 5.772 -0.957 3.652 1.00 97.69 93 GLY A O 1
ATOM 760 N N . VAL A 1 94 ? 6.915 -2.462 4.883 1.00 98.50 94 VAL A N 1
ATOM 761 C CA . VAL A 1 94 ? 5.818 -2.852 5.774 1.00 98.50 94 VAL A CA 1
ATOM 762 C C . VAL A 1 94 ? 6.214 -2.561 7.212 1.00 98.50 94 VAL A C 1
ATOM 764 O O . VAL A 1 94 ? 7.269 -3.015 7.675 1.00 98.50 94 VAL A O 1
ATOM 767 N N . HIS A 1 95 ? 5.391 -1.802 7.927 1.00 98.00 95 HIS A N 1
ATOM 768 C CA . HIS A 1 95 ? 5.659 -1.471 9.318 1.00 98.00 95 HIS A CA 1
ATOM 769 C C . HIS A 1 95 ? 5.528 -2.738 10.188 1.00 98.00 95 HIS A C 1
ATOM 771 O O . HIS A 1 95 ? 4.496 -3.408 10.135 1.00 98.00 95 HIS A O 1
ATOM 777 N N . PRO A 1 96 ? 6.545 -3.107 10.990 1.00 96.06 96 PRO A N 1
ATOM 778 C CA . PRO A 1 96 ? 6.577 -4.399 11.688 1.00 96.06 96 PRO A CA 1
ATOM 779 C C . PRO A 1 96 ? 5.491 -4.545 12.766 1.00 96.06 96 PRO A C 1
ATOM 781 O O . PRO A 1 96 ? 5.049 -5.656 13.062 1.00 96.06 96 PRO A O 1
ATOM 784 N N . GLU A 1 97 ? 5.049 -3.432 13.351 1.00 96.88 97 GLU A N 1
ATOM 785 C CA . GLU A 1 97 ? 4.018 -3.447 14.393 1.00 96.88 97 GLU A CA 1
ATOM 786 C C . GLU A 1 97 ? 2.609 -3.486 13.794 1.00 96.88 97 GLU A C 1
ATOM 788 O O . GLU A 1 97 ? 1.857 -4.417 14.077 1.00 96.88 97 GLU A O 1
ATOM 793 N N . THR A 1 98 ? 2.285 -2.528 12.919 1.00 98.50 98 THR A N 1
ATOM 794 C CA . THR A 1 98 ? 0.939 -2.322 12.371 1.00 98.50 98 THR A CA 1
ATOM 795 C C . THR A 1 98 ? 0.636 -3.150 11.127 1.00 98.50 98 THR A C 1
ATOM 797 O O . THR A 1 98 ? -0.521 -3.286 10.755 1.00 98.50 98 THR A O 1
ATOM 800 N N . GLY A 1 99 ? 1.652 -3.669 10.434 1.00 98.56 99 GLY A N 1
ATOM 801 C CA . GLY A 1 99 ? 1.482 -4.315 9.132 1.00 98.56 99 GLY A CA 1
ATOM 802 C C . GLY A 1 99 ? 1.161 -3.352 7.984 1.00 98.56 99 GLY A C 1
ATOM 803 O O . GLY A 1 99 ? 0.992 -3.804 6.855 1.00 98.56 99 GLY A O 1
ATOM 804 N N . PHE A 1 100 ? 1.102 -2.038 8.220 1.00 98.81 100 PHE A N 1
ATOM 805 C CA . PHE A 1 100 ? 0.794 -1.080 7.159 1.00 98.81 100 PHE A CA 1
ATOM 806 C C . PHE A 1 100 ? 1.918 -0.998 6.134 1.00 98.81 100 PHE A C 1
ATOM 808 O O . PHE A 1 100 ? 3.099 -0.905 6.483 1.00 98.81 100 PHE A O 1
ATOM 815 N N . VAL A 1 101 ? 1.530 -0.984 4.863 1.00 98.56 101 VAL A N 1
ATOM 816 C CA . VAL A 1 101 ? 2.424 -0.619 3.771 1.00 98.56 101 VAL A CA 1
ATOM 817 C C . VAL A 1 101 ? 2.678 0.882 3.844 1.00 98.56 101 VAL A C 1
ATOM 819 O O . VAL A 1 101 ? 1.737 1.675 3.867 1.00 98.56 101 VAL A O 1
ATOM 822 N N . PHE A 1 102 ? 3.950 1.268 3.853 1.00 98.31 102 PHE A N 1
ATOM 823 C CA . PHE A 1 102 ? 4.378 2.660 3.869 1.00 98.31 102 PHE A CA 1
ATOM 824 C C . PHE A 1 102 ? 5.370 2.939 2.742 1.00 98.31 102 PHE A C 1
ATOM 826 O O . PHE A 1 102 ? 6.031 2.030 2.232 1.00 98.31 102 PHE A O 1
ATOM 833 N N . GLY A 1 103 ? 5.524 4.210 2.379 1.00 97.38 103 GLY A N 1
ATOM 834 C CA . GLY A 1 103 ? 6.668 4.629 1.582 1.00 97.38 103 GLY A CA 1
ATOM 835 C C . GLY A 1 103 ? 6.596 6.039 1.026 1.00 97.38 103 GLY A C 1
ATOM 836 O O . GLY A 1 103 ? 5.696 6.803 1.355 1.00 97.38 103 GLY A O 1
ATOM 837 N N . GLY A 1 104 ? 7.539 6.359 0.144 1.00 95.50 104 GLY A N 1
ATOM 838 C CA . GLY A 1 104 ? 7.715 7.692 -0.430 1.00 95.50 104 GLY A CA 1
ATOM 839 C C . GLY A 1 104 ? 8.503 8.631 0.485 1.00 95.50 104 GLY A C 1
ATOM 840 O O . GLY A 1 104 ? 9.157 8.198 1.431 1.00 95.50 104 GLY A O 1
ATOM 841 N N . ASN A 1 105 ? 8.468 9.919 0.157 1.00 95.19 105 ASN A N 1
ATOM 842 C CA . ASN A 1 105 ? 9.008 11.019 0.955 1.00 95.19 105 ASN A CA 1
ATOM 843 C C . ASN A 1 105 ? 8.287 12.325 0.572 1.00 95.19 105 ASN A C 1
ATOM 845 O O . ASN A 1 105 ? 7.518 12.354 -0.392 1.00 95.19 105 ASN A O 1
ATOM 849 N N . GLU A 1 106 ? 8.576 13.419 1.271 1.00 95.50 106 GLU A N 1
ATOM 850 C CA . GLU A 1 106 ? 7.926 14.720 1.074 1.00 95.50 106 GLU A CA 1
ATOM 851 C C . GLU A 1 106 ? 8.197 15.376 -0.295 1.00 95.50 106 GLU A C 1
ATOM 853 O O . GLU A 1 106 ? 7.519 16.331 -0.673 1.00 95.50 106 GLU A O 1
ATOM 858 N N . ALA A 1 107 ? 9.203 14.896 -1.028 1.00 95.38 107 ALA A N 1
ATOM 859 C CA . ALA A 1 107 ? 9.604 15.365 -2.351 1.00 95.38 107 ALA A CA 1
ATOM 860 C C . ALA A 1 107 ? 9.146 14.430 -3.489 1.00 95.38 107 ALA A C 1
ATOM 862 O O . ALA A 1 107 ? 9.539 14.641 -4.637 1.00 95.38 107 ALA A O 1
ATOM 863 N N . ASN A 1 108 ? 8.323 13.416 -3.195 1.00 92.81 108 ASN A N 1
ATOM 864 C CA . ASN A 1 108 ? 7.827 12.437 -4.163 1.00 92.81 108 ASN A CA 1
ATOM 865 C C . ASN A 1 108 ? 6.284 12.417 -4.244 1.00 92.81 108 ASN A C 1
ATOM 867 O O . ASN A 1 108 ? 5.581 12.823 -3.320 1.00 92.81 108 ASN A O 1
ATOM 871 N N . CYS A 1 109 ? 5.767 11.915 -5.368 1.00 94.25 109 CYS A N 1
ATOM 872 C CA . CYS A 1 109 ? 4.346 11.863 -5.715 1.00 94.25 109 CYS A CA 1
ATOM 873 C C . CYS A 1 109 ? 3.851 10.422 -5.946 1.00 94.25 109 CYS A C 1
ATOM 875 O O . CYS A 1 109 ? 3.205 10.134 -6.944 1.00 94.25 109 CYS A O 1
ATOM 877 N N . GLY A 1 110 ? 4.165 9.496 -5.038 1.00 95.12 110 GLY A N 1
ATOM 878 C CA . GLY A 1 110 ? 3.896 8.066 -5.245 1.00 95.12 110 GLY A CA 1
ATOM 879 C C . GLY A 1 110 ? 2.443 7.588 -5.158 1.00 95.12 110 GLY A C 1
ATOM 880 O O . GLY A 1 110 ? 2.230 6.381 -5.128 1.00 95.12 110 GLY A O 1
ATOM 881 N N . THR A 1 111 ? 1.465 8.485 -5.075 1.00 97.75 111 THR A N 1
ATOM 882 C CA . THR A 1 111 ? 0.028 8.153 -5.070 1.00 97.75 111 THR A CA 1
ATOM 883 C C . THR A 1 111 ? -0.677 8.952 -6.151 1.00 97.75 111 THR A C 1
ATOM 885 O O . THR A 1 111 ? -0.179 10.017 -6.495 1.00 97.75 111 THR A O 1
ATOM 888 N N . TRP A 1 112 ? -1.876 8.542 -6.557 1.00 97.75 112 TRP A N 1
ATOM 889 C CA . TRP A 1 112 ? -2.694 9.198 -7.585 1.00 97.75 112 TRP A CA 1
ATOM 890 C C . TRP A 1 112 ? -2.904 10.716 -7.412 1.00 97.75 112 TRP A C 1
ATOM 892 O O . TRP A 1 112 ? -3.121 11.422 -8.392 1.00 97.75 112 TRP A O 1
ATOM 902 N N . MET A 1 113 ? -2.811 11.252 -6.189 1.00 97.56 113 MET A N 1
ATOM 903 C CA . MET A 1 113 ? -2.696 12.696 -5.946 1.00 97.56 113 MET A CA 1
ATOM 904 C C . MET A 1 113 ? -1.264 13.187 -6.237 1.00 97.56 113 MET A C 1
ATOM 906 O O . MET A 1 113 ? -0.531 13.585 -5.329 1.00 97.56 113 MET A O 1
ATOM 910 N N . ASP A 1 114 ? -0.853 13.142 -7.505 1.00 96.19 114 ASP A N 1
ATOM 911 C CA . ASP A 1 114 ? 0.556 13.102 -7.921 1.00 96.19 114 ASP A CA 1
ATOM 912 C C . ASP A 1 114 ? 1.146 14.442 -8.399 1.00 96.19 114 ASP A C 1
ATOM 914 O O . ASP A 1 114 ? 2.213 14.494 -9.022 1.00 96.19 114 ASP A O 1
ATOM 918 N N . LYS A 1 115 ? 0.483 15.567 -8.116 1.00 96.44 115 LYS A N 1
ATOM 919 C CA . LYS A 1 115 ? 0.869 16.839 -8.731 1.00 96.44 115 LYS A CA 1
ATOM 920 C C . LYS A 1 115 ? 2.229 17.350 -8.237 1.00 96.44 115 LYS A C 1
ATOM 922 O O . LYS A 1 115 ? 2.329 17.970 -7.177 1.00 96.44 115 LYS A O 1
ATOM 927 N N . MET A 1 116 ? 3.258 17.198 -9.073 1.00 95.81 116 MET A N 1
ATOM 928 C CA . MET A 1 116 ? 4.555 17.859 -8.906 1.00 95.81 116 MET A CA 1
ATOM 929 C C . MET A 1 116 ? 4.463 19.337 -9.313 1.00 95.81 116 MET A C 1
ATOM 931 O O . MET A 1 116 ? 4.024 19.670 -10.421 1.00 95.81 116 MET A O 1
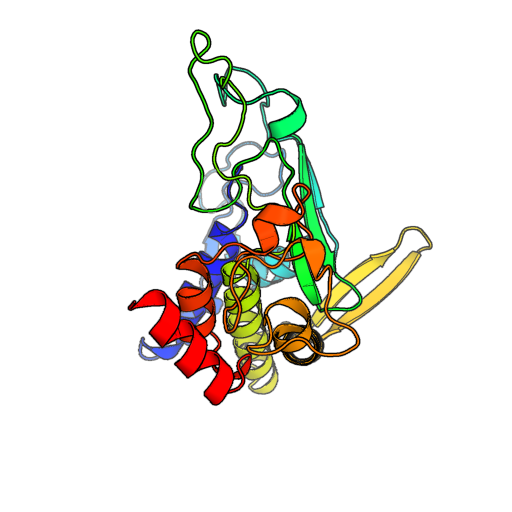ATOM 935 N N . GLY A 1 117 ? 4.855 20.242 -8.414 1.00 96.00 117 GLY A N 1
ATOM 936 C CA . GLY A 1 117 ? 4.906 21.673 -8.698 1.00 96.00 117 GLY A CA 1
ATOM 937 C C . GLY A 1 117 ? 5.946 22.007 -9.770 1.00 96.00 117 GLY A C 1
ATOM 938 O O . GLY A 1 117 ? 7.020 21.409 -9.818 1.00 96.00 117 GLY A O 1
ATOM 939 N N . SER A 1 118 ? 5.631 22.972 -10.637 1.00 95.88 118 SER A N 1
ATOM 940 C CA . SER A 1 118 ? 6.436 23.286 -11.831 1.00 95.88 118 SER A CA 1
ATOM 941 C C . SER A 1 118 ? 6.667 24.784 -12.076 1.00 95.88 118 SER A C 1
ATOM 943 O O . SER A 1 118 ? 7.296 25.161 -13.062 1.00 95.88 118 SER A O 1
ATOM 945 N N . SER A 1 119 ? 6.176 25.671 -11.203 1.00 96.06 119 SER A N 1
ATOM 946 C CA . SER A 1 119 ? 6.304 27.121 -11.378 1.00 96.06 119 SER A CA 1
ATOM 947 C C . SER A 1 119 ? 7.488 27.673 -10.591 1.00 96.06 119 SER A C 1
ATOM 949 O O . SER A 1 119 ? 7.475 27.755 -9.360 1.00 96.06 119 SER A O 1
ATOM 951 N N . GLU A 1 120 ? 8.511 28.119 -11.319 1.00 94.50 120 GLU A N 1
ATOM 952 C CA . GLU A 1 120 ? 9.641 28.857 -10.743 1.00 94.50 120 GLU A CA 1
ATOM 953 C C . GLU A 1 120 ? 9.191 30.210 -10.188 1.00 94.50 120 GLU A C 1
ATOM 955 O O . GLU A 1 120 ? 9.559 30.572 -9.075 1.00 94.50 120 GLU A O 1
ATOM 960 N N . LYS A 1 121 ? 8.317 30.920 -10.916 1.00 97.06 121 LYS A N 1
ATOM 961 C CA . LYS A 1 121 ? 7.790 32.230 -10.498 1.00 97.06 121 LYS A CA 1
ATOM 962 C C . LYS A 1 121 ? 7.020 32.160 -9.178 1.00 97.06 121 LYS A C 1
ATOM 964 O O . LYS A 1 121 ? 7.092 33.091 -8.388 1.00 97.06 121 LYS A O 1
ATOM 969 N N . ALA A 1 122 ? 6.292 31.066 -8.947 1.00 96.88 122 ALA A N 1
ATOM 970 C CA . ALA A 1 122 ? 5.573 30.833 -7.695 1.00 96.88 122 ALA A CA 1
ATOM 971 C C . ALA A 1 122 ? 6.440 30.156 -6.615 1.00 96.88 122 ALA A C 1
ATOM 973 O O . ALA A 1 122 ? 5.951 29.894 -5.519 1.00 96.88 122 ALA A O 1
ATOM 974 N N . GLY A 1 123 ? 7.703 29.824 -6.911 1.00 95.56 123 GLY A N 1
ATOM 975 C CA . GLY A 1 123 ? 8.612 29.161 -5.973 1.00 95.56 123 GLY A CA 1
ATOM 976 C C . GLY A 1 123 ? 8.202 27.732 -5.590 1.00 95.56 123 GLY A C 1
ATOM 977 O O . GLY A 1 123 ? 8.598 27.255 -4.519 1.00 95.56 123 GLY A O 1
ATOM 978 N N . ASN A 1 124 ? 7.403 27.055 -6.426 1.00 95.50 124 ASN A N 1
ATOM 979 C CA . ASN A 1 124 ? 6.880 25.710 -6.157 1.00 95.50 124 ASN A CA 1
ATOM 980 C C . ASN A 1 124 ? 7.437 24.614 -7.078 1.00 95.50 124 ASN A C 1
ATOM 982 O O . ASN A 1 124 ? 7.067 23.454 -6.914 1.00 95.50 124 ASN A O 1
ATOM 986 N N . LYS A 1 125 ? 8.323 24.950 -8.023 1.00 94.56 125 LYS A N 1
ATOM 987 C CA . LYS A 1 125 ? 8.987 23.949 -8.866 1.00 94.56 125 LYS A CA 1
ATOM 988 C C . LYS A 1 125 ? 9.699 22.894 -8.009 1.00 94.56 125 LYS A C 1
ATOM 990 O O . LYS A 1 125 ? 10.452 23.244 -7.101 1.00 94.56 125 LYS A O 1
ATOM 995 N N . GLY A 1 126 ? 9.419 21.623 -8.287 1.00 93.81 126 GLY A N 1
ATOM 996 C CA . GLY A 1 126 ? 9.967 20.470 -7.569 1.00 93.81 126 GLY A CA 1
ATOM 997 C C . GLY A 1 126 ? 9.373 20.218 -6.186 1.00 93.81 126 GLY A C 1
ATOM 998 O O . GLY A 1 126 ? 9.883 19.369 -5.456 1.00 93.81 126 GLY A O 1
ATOM 999 N N . LYS A 1 127 ? 8.311 20.940 -5.809 1.00 95.56 127 LYS A N 1
ATOM 1000 C CA . LYS A 1 127 ? 7.575 20.715 -4.562 1.00 95.56 127 LYS A CA 1
ATOM 1001 C C . LYS A 1 127 ? 6.252 20.016 -4.886 1.00 95.56 127 LYS A C 1
ATOM 1003 O O . LYS A 1 127 ? 5.401 20.641 -5.526 1.00 95.56 127 LYS A O 1
ATOM 1008 N N . PRO A 1 128 ? 6.060 18.752 -4.474 1.00 95.81 128 PRO A N 1
ATOM 1009 C CA . PRO A 1 128 ? 4.760 18.098 -4.544 1.00 95.81 128 PRO A CA 1
ATOM 1010 C C . PRO A 1 128 ? 3.683 18.948 -3.869 1.00 95.81 128 PRO A C 1
ATOM 1012 O O . PRO A 1 128 ? 3.896 19.469 -2.774 1.00 95.81 128 PRO A O 1
ATOM 1015 N N . ALA A 1 129 ? 2.521 19.089 -4.507 1.00 94.81 129 ALA A N 1
ATOM 1016 C CA . ALA A 1 129 ? 1.378 19.759 -3.887 1.00 94.81 129 ALA A CA 1
ATOM 1017 C C . ALA A 1 129 ? 0.772 18.895 -2.768 1.00 94.81 129 ALA A C 1
ATOM 1019 O O . ALA A 1 129 ? 0.301 19.408 -1.755 1.00 94.81 129 ALA A O 1
ATOM 1020 N N . THR A 1 130 ? 0.795 17.577 -2.967 1.00 94.88 130 THR A N 1
ATOM 1021 C CA . THR A 1 130 ? 0.172 16.576 -2.099 1.00 94.88 130 THR A CA 1
ATOM 1022 C C . THR A 1 130 ? 1.074 15.352 -1.950 1.00 94.88 130 THR A C 1
ATOM 1024 O O . THR A 1 130 ? 0.689 14.264 -2.377 1.00 94.88 130 THR A O 1
ATOM 1027 N N . PRO A 1 131 ? 2.277 15.487 -1.360 1.00 95.81 131 PRO A N 1
ATOM 1028 C CA . PRO A 1 131 ? 3.035 14.301 -0.994 1.00 95.81 131 PRO A CA 1
ATOM 1029 C C . PRO A 1 131 ? 2.211 13.513 0.033 1.00 95.81 131 PRO A C 1
ATOM 1031 O O . PRO A 1 131 ? 1.716 14.073 1.012 1.00 95.81 131 PRO A O 1
ATOM 1034 N N . ARG A 1 132 ? 1.999 12.227 -0.243 1.00 97.69 132 ARG A N 1
ATOM 1035 C CA . ARG A 1 132 ? 1.256 11.296 0.623 1.00 97.69 132 ARG A CA 1
ATOM 1036 C C . ARG A 1 132 ? 2.154 10.138 1.019 1.00 97.69 132 ARG A C 1
ATOM 1038 O O . ARG A 1 132 ? 1.856 8.970 0.758 1.00 97.69 132 ARG A O 1
ATOM 1045 N N . ASP A 1 133 ? 3.331 10.494 1.518 1.00 97.00 133 ASP A N 1
ATOM 1046 C CA . ASP A 1 133 ? 4.297 9.550 2.053 1.00 97.00 133 ASP A CA 1
ATOM 1047 C C . ASP A 1 133 ? 3.828 8.956 3.390 1.00 97.00 133 ASP A C 1
ATOM 1049 O O . ASP A 1 133 ? 2.816 9.369 3.954 1.00 97.00 133 ASP A O 1
ATOM 1053 N N . GLY A 1 134 ? 4.518 7.922 3.864 1.00 97.62 134 GLY A N 1
ATOM 1054 C CA . GLY A 1 134 ? 4.008 7.093 4.953 1.00 97.62 134 GLY A CA 1
ATOM 1055 C C . GLY A 1 134 ? 2.947 6.114 4.446 1.00 97.62 134 GLY A C 1
ATOM 1056 O O . GLY A 1 134 ? 3.054 5.596 3.328 1.00 97.62 134 GLY A O 1
ATOM 1057 N N . SER A 1 135 ? 1.952 5.817 5.280 1.00 98.56 135 SER A N 1
ATOM 1058 C CA . SER A 1 135 ? 0.913 4.818 4.999 1.00 98.56 135 SER A CA 1
ATOM 1059 C C . SER A 1 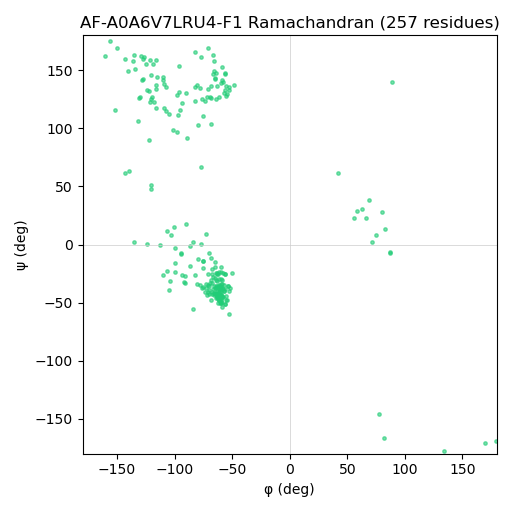135 ? -0.356 5.491 4.479 1.00 98.56 135 SER A C 1
ATOM 1061 O O . SER A 1 135 ? -1.157 5.989 5.266 1.00 98.56 135 SER A O 1
ATOM 1063 N N . ALA A 1 136 ? -0.540 5.529 3.160 1.00 98.69 136 ALA A N 1
ATOM 1064 C CA . ALA A 1 136 ? -1.751 6.068 2.538 1.00 98.69 136 ALA A CA 1
ATOM 1065 C C . ALA A 1 136 ? -2.950 5.132 2.769 1.00 98.69 136 ALA A C 1
ATOM 1067 O O . ALA A 1 136 ? -2.825 3.917 2.587 1.00 98.69 136 ALA A O 1
ATOM 1068 N N . VAL A 1 137 ? -4.102 5.688 3.160 1.00 98.88 137 VAL A N 1
ATOM 1069 C CA . VAL A 1 137 ? -5.270 4.905 3.608 1.00 98.88 137 VAL A CA 1
ATOM 1070 C C . VAL A 1 137 ? -5.753 3.888 2.568 1.00 98.88 137 VAL A C 1
ATOM 1072 O O . VAL A 1 137 ? -6.046 2.745 2.916 1.00 98.88 137 VAL A O 1
ATOM 1075 N N . GLU A 1 138 ? -5.767 4.251 1.284 1.00 98.81 138 GLU A N 1
ATOM 1076 C CA . GLU A 1 138 ? -6.199 3.362 0.208 1.00 98.81 138 GLU A CA 1
ATOM 1077 C C . GLU A 1 138 ? -5.208 2.226 -0.045 1.00 98.81 138 GLU A C 1
ATOM 1079 O O . GLU A 1 138 ? -5.629 1.104 -0.297 1.00 98.81 138 GLU A O 1
ATOM 1084 N N . ILE A 1 139 ? -3.902 2.478 0.089 1.00 98.88 139 ILE A N 1
ATOM 1085 C CA . ILE A 1 139 ? -2.876 1.441 -0.069 1.00 98.88 139 ILE A CA 1
ATOM 1086 C C . ILE A 1 139 ? -2.989 0.428 1.072 1.00 98.88 139 ILE A C 1
ATOM 1088 O O . ILE A 1 139 ? -2.902 -0.776 0.839 1.00 98.88 139 ILE A O 1
ATOM 1092 N N . VAL A 1 140 ? -3.234 0.897 2.300 1.00 98.88 140 VAL A N 1
ATOM 1093 C CA . VAL A 1 140 ? -3.475 0.011 3.445 1.00 98.88 140 VAL A CA 1
ATOM 1094 C C . VAL A 1 140 ? -4.729 -0.839 3.214 1.00 98.88 140 VAL A C 1
ATOM 1096 O O . VAL A 1 140 ? -4.651 -2.057 3.361 1.00 98.88 140 VAL A O 1
ATOM 1099 N N . GLY A 1 141 ? -5.839 -0.237 2.770 1.00 98.88 141 GLY A N 1
ATOM 1100 C CA . GLY A 1 141 ? -7.071 -0.963 2.436 1.00 98.88 141 GLY A CA 1
ATOM 1101 C C . GLY A 1 141 ? -6.883 -2.006 1.329 1.00 98.88 141 GLY A C 1
ATOM 1102 O O . GLY A 1 141 ? -7.211 -3.174 1.525 1.00 98.88 141 GLY A O 1
ATOM 1103 N N . LEU A 1 142 ? -6.284 -1.614 0.200 1.00 98.94 142 LEU A N 1
ATOM 1104 C CA . LEU A 1 142 ? -5.991 -2.512 -0.925 1.00 98.94 142 LEU A CA 1
ATOM 1105 C C . LEU A 1 142 ? -5.072 -3.664 -0.502 1.00 98.94 142 LEU A C 1
ATOM 1107 O O . LEU A 1 142 ? -5.321 -4.813 -0.855 1.00 98.94 142 LEU A O 1
ATOM 1111 N N . SER A 1 143 ? -4.028 -3.377 0.283 1.00 98.81 143 SER A N 1
ATOM 1112 C CA . SER A 1 143 ? -3.122 -4.421 0.770 1.00 98.81 143 SER A CA 1
ATOM 1113 C C . SER A 1 143 ? -3.833 -5.423 1.680 1.00 98.81 143 SER A C 1
ATOM 1115 O O . SER A 1 143 ? -3.615 -6.621 1.531 1.00 98.81 143 SER A O 1
ATOM 1117 N N . ALA A 1 144 ? -4.734 -4.976 2.562 1.00 98.81 144 ALA A N 1
ATOM 1118 C CA . ALA A 1 144 ? -5.518 -5.871 3.409 1.00 98.81 144 ALA A CA 1
ATOM 1119 C C . ALA A 1 144 ? -6.429 -6.805 2.595 1.00 98.81 144 ALA A C 1
ATOM 1121 O O . ALA A 1 144 ? -6.450 -8.008 2.869 1.00 98.81 144 ALA A O 1
ATOM 1122 N N . ALA A 1 145 ? -7.126 -6.270 1.585 1.00 98.81 145 ALA A N 1
ATOM 1123 C CA . ALA A 1 145 ? -7.985 -7.045 0.686 1.00 98.81 145 ALA A CA 1
ATOM 1124 C C . ALA A 1 145 ? -7.185 -8.143 -0.036 1.00 98.81 145 ALA A C 1
ATOM 1126 O O . ALA A 1 145 ? -7.455 -9.335 0.135 1.00 98.81 145 ALA A O 1
ATOM 1127 N N . VAL A 1 146 ? -6.089 -7.749 -0.695 1.00 98.88 146 VAL A N 1
ATOM 1128 C CA . VAL A 1 146 ? -5.205 -8.661 -1.436 1.00 98.88 146 VAL A CA 1
ATOM 1129 C C . VAL A 1 146 ? -4.622 -9.749 -0.530 1.00 98.88 146 VAL A C 1
ATOM 1131 O O . VAL A 1 146 ? -4.586 -10.922 -0.904 1.00 98.88 146 VAL A O 1
ATOM 1134 N N . LEU A 1 147 ? -4.161 -9.397 0.673 1.00 98.88 147 LEU A N 1
ATOM 1135 C CA . LEU A 1 147 ? -3.576 -10.366 1.605 1.00 98.88 147 LEU A CA 1
ATOM 1136 C C . LEU A 1 147 ? -4.601 -11.398 2.072 1.00 98.88 147 LEU A C 1
ATOM 1138 O O . LEU A 1 147 ? -4.288 -12.588 2.145 1.00 98.88 147 LEU A O 1
ATOM 1142 N N . LYS A 1 148 ? -5.827 -10.962 2.364 1.00 98.62 148 LYS A N 1
ATOM 1143 C CA . LYS A 1 148 ? -6.922 -11.853 2.749 1.00 98.62 148 LYS A CA 1
ATOM 1144 C C . LYS A 1 148 ? -7.318 -12.780 1.600 1.00 98.62 148 LYS A C 1
ATOM 1146 O O . LYS A 1 148 ? -7.474 -13.981 1.823 1.00 98.62 148 LYS A O 1
ATOM 1151 N N . PHE A 1 149 ? -7.419 -12.249 0.384 1.00 98.69 149 PHE A N 1
ATOM 1152 C CA . PHE A 1 149 ? -7.673 -13.028 -0.826 1.00 98.69 149 PHE A CA 1
ATOM 1153 C C . PHE A 1 149 ? -6.624 -14.130 -1.021 1.00 98.69 149 PHE A C 1
ATOM 1155 O O . PHE A 1 149 ? -6.967 -15.309 -1.132 1.00 98.69 149 PHE A O 1
ATOM 1162 N N . LEU A 1 150 ? -5.336 -13.782 -0.970 1.00 98.75 150 LEU A N 1
ATOM 1163 C CA . LEU A 1 150 ? -4.253 -14.752 -1.143 1.00 98.75 150 LEU A CA 1
ATOM 1164 C C . LEU A 1 150 ? -4.172 -15.768 0.003 1.00 98.75 150 LEU A C 1
ATOM 1166 O O . LEU A 1 150 ? -3.839 -16.929 -0.237 1.00 98.75 150 LEU A O 1
ATOM 1170 N N . ALA A 1 151 ? -4.499 -15.368 1.236 1.00 98.69 151 ALA A N 1
ATOM 1171 C CA . ALA A 1 151 ? -4.593 -16.290 2.366 1.00 98.69 151 ALA A CA 1
ATOM 1172 C C . ALA A 1 151 ? -5.654 -17.377 2.125 1.00 98.69 151 ALA A C 1
ATOM 1174 O O . ALA A 1 151 ? -5.394 -18.558 2.378 1.00 98.69 151 ALA A O 1
ATOM 1175 N N . GLU A 1 152 ? -6.824 -16.999 1.604 1.00 98.50 152 GLU A N 1
ATOM 1176 C CA . GLU A 1 152 ? -7.896 -17.947 1.295 1.00 98.50 152 GLU A CA 1
ATOM 1177 C C . GLU A 1 152 ? -7.528 -18.842 0.102 1.00 98.50 152 GLU A C 1
ATOM 1179 O O . GLU A 1 152 ? -7.686 -20.062 0.184 1.00 98.50 152 GLU A O 1
ATOM 1184 N N . LEU A 1 153 ? -6.935 -18.289 -0.963 1.00 98.50 153 LEU A N 1
ATOM 1185 C CA . LEU A 1 153 ? -6.463 -19.103 -2.086 1.00 98.50 153 LEU A CA 1
ATOM 1186 C C . LEU A 1 153 ? -5.391 -20.116 -1.670 1.00 98.50 153 LEU A C 1
ATOM 1188 O O . LEU A 1 153 ? -5.419 -21.263 -2.124 1.00 98.50 153 LEU A O 1
ATOM 1192 N N . TYR A 1 154 ? -4.455 -19.728 -0.801 1.00 98.44 154 TYR A N 1
ATOM 1193 C CA . TYR A 1 154 ? -3.446 -20.648 -0.274 1.00 98.44 154 TYR A CA 1
ATOM 1194 C C . TYR A 1 154 ? -4.092 -21.785 0.526 1.00 98.44 154 TYR A C 1
ATOM 1196 O O . TYR A 1 154 ? -3.788 -22.957 0.301 1.00 98.44 154 TYR A O 1
ATOM 1204 N N . LYS A 1 155 ? -5.051 -21.465 1.403 1.00 98.31 155 LYS A N 1
ATOM 1205 C CA . LYS A 1 155 ? -5.809 -22.454 2.186 1.00 98.31 155 LYS A CA 1
ATOM 1206 C C . LYS A 1 155 ? -6.564 -23.453 1.300 1.00 98.31 155 LYS A C 1
ATOM 1208 O O . LYS A 1 155 ? -6.683 -24.624 1.659 1.00 98.31 155 LYS A O 1
ATOM 1213 N N . GLN A 1 156 ? -7.041 -23.010 0.139 1.00 97.88 156 GLN A N 1
ATOM 1214 C CA . GLN A 1 156 ? -7.711 -23.849 -0.858 1.00 97.88 156 GLN A CA 1
ATOM 1215 C C . GLN A 1 156 ? -6.743 -24.587 -1.804 1.00 97.88 156 GLN A C 1
ATOM 1217 O O . GLN A 1 156 ? -7.195 -25.305 -2.695 1.00 97.88 156 GLN A O 1
ATOM 1222 N N . ASN A 1 157 ? -5.423 -24.452 -1.623 1.00 97.81 157 ASN A N 1
ATOM 1223 C CA . ASN A 1 157 ? -4.382 -24.967 -2.525 1.00 97.81 157 ASN A CA 1
ATOM 1224 C C . ASN A 1 157 ? -4.479 -24.419 -3.965 1.00 97.81 157 ASN A C 1
ATOM 1226 O O . ASN A 1 157 ? -4.093 -25.088 -4.926 1.00 97.81 157 ASN A O 1
ATOM 1230 N N . GLN A 1 158 ? -5.010 -23.205 -4.128 1.00 97.50 158 GLN A N 1
ATOM 1231 C CA . GLN A 1 158 ? -5.156 -22.521 -5.417 1.00 97.50 158 GLN A CA 1
ATOM 1232 C C . GLN A 1 158 ? -4.051 -21.489 -5.681 1.00 97.50 158 GLN A C 1
ATOM 1234 O O . GLN A 1 158 ? -3.837 -21.111 -6.832 1.00 97.50 158 GLN A O 1
ATOM 1239 N N . PHE A 1 159 ? -3.312 -21.085 -4.645 1.00 98.06 159 PHE A N 1
ATOM 1240 C CA . PHE A 1 159 ? -2.115 -20.252 -4.745 1.00 98.06 159 PHE A CA 1
ATOM 1241 C C . PHE A 1 159 ? -0.930 -20.975 -4.081 1.00 98.06 159 PHE A C 1
ATOM 1243 O O . PHE A 1 159 ? -1.104 -21.515 -2.990 1.00 98.06 159 PHE A O 1
ATOM 1250 N N . PRO A 1 160 ? 0.259 -21.047 -4.710 1.00 97.94 160 PRO A N 1
ATOM 1251 C CA . PRO A 1 160 ? 1.337 -21.930 -4.246 1.00 97.94 160 PRO A CA 1
ATOM 1252 C C . PRO A 1 160 ? 2.141 -21.382 -3.059 1.00 97.94 160 PRO A C 1
ATOM 1254 O O . PRO A 1 160 ? 2.907 -22.120 -2.441 1.00 97.94 160 PRO A O 1
ATOM 1257 N N . TYR A 1 161 ? 1.982 -20.101 -2.732 1.00 98.25 161 TYR A N 1
ATOM 1258 C CA . TYR A 1 161 ? 2.705 -19.435 -1.653 1.00 98.25 161 TYR A CA 1
ATOM 1259 C C . TYR A 1 161 ? 1.766 -19.118 -0.494 1.00 98.25 161 TYR A C 1
ATOM 1261 O O . TYR A 1 161 ? 0.612 -18.779 -0.721 1.00 98.25 161 TYR A O 1
ATOM 1269 N N . GLY A 1 162 ? 2.254 -19.211 0.744 1.00 97.19 162 GLY A N 1
ATOM 1270 C CA . GLY A 1 162 ? 1.447 -18.934 1.943 1.00 97.19 162 GLY A CA 1
ATOM 1271 C C . GLY A 1 162 ? 2.026 -17.871 2.871 1.00 97.19 162 GLY A C 1
ATOM 1272 O O . GLY A 1 162 ? 1.459 -17.609 3.933 1.00 97.19 162 GLY A O 1
ATOM 1273 N N . SER A 1 163 ? 3.178 -17.296 2.519 1.00 98.44 163 SER A N 1
ATOM 1274 C CA . SER A 1 163 ? 3.931 -16.397 3.393 1.00 98.44 163 SER A CA 1
ATOM 1275 C C . SER A 1 163 ? 4.921 -15.514 2.640 1.00 98.44 163 SER A C 1
ATOM 1277 O O . SER A 1 163 ? 5.355 -15.846 1.535 1.00 98.44 163 SER A O 1
ATOM 1279 N N . VAL A 1 164 ? 5.350 -14.450 3.313 1.00 98.56 164 VAL A N 1
ATOM 1280 C CA . VAL A 1 164 ? 6.451 -13.559 2.929 1.00 98.56 164 VAL A CA 1
ATOM 1281 C C . VAL A 1 164 ? 7.548 -13.572 3.984 1.00 98.56 164 VAL A C 1
ATOM 1283 O O . VAL A 1 164 ? 7.294 -13.864 5.157 1.00 98.56 164 VAL A O 1
ATOM 1286 N N . GLN A 1 165 ? 8.774 -13.249 3.572 1.00 97.56 165 GLN A N 1
ATOM 1287 C CA . GLN A 1 165 ? 9.940 -13.252 4.454 1.00 97.56 165 GLN A CA 1
ATOM 1288 C C . GLN A 1 165 ? 10.712 -11.938 4.392 1.00 97.56 165 GLN A C 1
ATOM 1290 O O . GLN A 1 165 ? 10.876 -11.344 3.329 1.00 97.56 165 GLN A O 1
ATOM 1295 N N . ARG A 1 166 ? 11.206 -11.496 5.549 1.00 96.69 166 ARG A N 1
ATOM 1296 C CA . ARG A 1 166 ? 12.127 -10.369 5.697 1.00 96.69 166 ARG A CA 1
ATOM 1297 C C . ARG A 1 166 ? 13.389 -10.860 6.381 1.00 96.69 166 ARG A C 1
ATOM 1299 O O . ARG A 1 166 ? 13.332 -11.349 7.508 1.00 96.69 166 ARG A O 1
ATOM 1306 N N . ARG A 1 167 ? 14.531 -10.674 5.728 1.00 96.56 167 ARG A N 1
ATOM 1307 C CA . ARG A 1 167 ? 15.852 -10.895 6.310 1.00 96.56 167 ARG A CA 1
ATOM 1308 C C . ARG A 1 167 ? 16.392 -9.587 6.880 1.00 96.56 167 ARG A C 1
ATOM 1310 O O . ARG A 1 167 ? 16.540 -8.597 6.163 1.00 96.56 167 ARG A O 1
ATOM 1317 N N . ASN A 1 168 ? 16.685 -9.594 8.171 1.00 93.25 168 ASN A N 1
ATOM 1318 C CA . ASN A 1 168 ? 17.275 -8.473 8.886 1.00 93.25 168 ASN A CA 1
ATOM 1319 C C . ASN A 1 168 ? 18.800 -8.441 8.702 1.00 93.25 168 ASN A C 1
ATOM 1321 O O . ASN A 1 168 ? 19.428 -9.414 8.278 1.00 93.25 168 ASN A O 1
ATOM 1325 N N . ARG A 1 169 ? 19.415 -7.305 9.053 1.00 91.31 169 ARG A N 1
ATOM 1326 C CA . ARG A 1 169 ? 20.871 -7.100 8.933 1.00 91.31 169 ARG A CA 1
ATOM 1327 C C . ARG A 1 169 ? 21.693 -8.015 9.839 1.00 91.31 169 ARG A C 1
ATOM 1329 O O . ARG A 1 169 ? 22.818 -8.348 9.493 1.00 91.31 169 ARG A O 1
ATOM 1336 N N . ASP A 1 170 ? 21.130 -8.421 10.971 1.00 93.50 170 ASP A N 1
ATOM 1337 C CA . ASP A 1 170 ? 21.728 -9.384 11.903 1.00 93.50 170 ASP A CA 1
ATOM 1338 C C . ASP A 1 170 ? 21.607 -10.844 11.420 1.00 93.50 170 ASP A C 1
ATOM 1340 O O . ASP A 1 170 ? 22.061 -11.765 12.093 1.00 93.50 170 ASP A O 1
ATOM 1344 N N . GLY A 1 171 ? 21.006 -11.064 10.245 1.00 94.31 171 GLY A N 1
ATOM 1345 C CA . GLY A 1 171 ? 20.801 -12.377 9.646 1.00 94.31 171 GLY A CA 1
ATOM 1346 C C . GLY A 1 171 ? 19.518 -13.079 10.089 1.00 94.31 171 GLY A C 1
ATOM 1347 O O . GLY A 1 171 ? 19.197 -14.118 9.508 1.00 94.31 171 GLY A O 1
ATOM 1348 N N . THR A 1 172 ? 18.767 -12.527 11.048 1.00 95.56 172 THR A N 1
ATOM 1349 C CA . THR A 1 172 ? 17.477 -13.092 11.468 1.00 95.56 172 THR A CA 1
ATOM 1350 C C . THR A 1 172 ? 16.443 -12.985 10.347 1.00 95.56 172 THR A C 1
ATOM 1352 O O . THR A 1 172 ? 16.463 -12.048 9.546 1.00 95.56 172 THR A O 1
ATOM 1355 N N . VAL A 1 173 ? 15.542 -13.966 10.266 1.00 97.06 173 VAL A N 1
ATOM 1356 C CA . VAL A 1 173 ? 14.475 -14.009 9.258 1.00 97.06 173 VAL A CA 1
ATOM 1357 C C . VAL A 1 173 ? 13.127 -13.970 9.960 1.00 97.06 173 VAL A C 1
ATOM 1359 O O . VAL A 1 173 ? 12.820 -14.825 10.787 1.00 97.06 173 VAL A O 1
ATOM 1362 N N . ILE A 1 174 ? 12.316 -12.978 9.608 1.00 96.69 174 ILE A N 1
ATOM 1363 C CA . ILE A 1 174 ? 10.922 -12.858 10.027 1.00 96.69 174 ILE A CA 1
ATOM 1364 C C . ILE A 1 174 ? 10.064 -13.397 8.889 1.00 96.69 174 ILE A C 1
ATOM 1366 O O . ILE A 1 174 ? 10.223 -12.977 7.747 1.00 96.69 174 ILE A O 1
ATOM 1370 N N . THR A 1 175 ? 9.152 -14.313 9.199 1.00 98.25 175 THR A N 1
ATOM 1371 C CA . THR A 1 175 ? 8.184 -14.855 8.238 1.00 98.25 175 THR A CA 1
ATOM 1372 C C . THR A 1 175 ? 6.785 -14.537 8.723 1.00 98.25 175 THR A C 1
ATOM 1374 O O . THR A 1 175 ? 6.467 -14.871 9.864 1.00 98.25 175 THR A O 1
ATOM 1377 N N . TRP A 1 176 ? 5.960 -13.927 7.874 1.00 98.62 176 TRP A N 1
ATOM 1378 C CA . TRP A 1 176 ? 4.527 -13.768 8.127 1.00 98.62 176 TRP A CA 1
ATOM 1379 C C . TRP A 1 176 ? 3.740 -14.544 7.082 1.00 98.62 176 TRP A C 1
ATOM 1381 O O . TRP A 1 176 ? 4.021 -14.437 5.886 1.00 98.62 176 TRP A O 1
ATOM 1391 N N . SER A 1 177 ? 2.733 -15.298 7.519 1.00 98.75 177 SER A N 1
ATOM 1392 C CA . SER A 1 177 ? 1.688 -15.734 6.593 1.00 98.75 177 SER A CA 1
ATOM 1393 C C . SER A 1 177 ? 0.888 -14.527 6.097 1.00 98.75 177 SER A C 1
ATOM 1395 O O . SER A 1 177 ? 0.844 -13.490 6.767 1.00 98.75 177 SER A O 1
ATOM 1397 N N . TYR A 1 178 ? 0.217 -14.646 4.949 1.00 98.75 178 TYR A N 1
ATOM 1398 C CA . TYR A 1 178 ? -0.652 -13.557 4.480 1.00 98.75 178 TYR A CA 1
ATOM 1399 C C . TYR A 1 178 ? -1.760 -13.237 5.486 1.00 98.75 178 TYR A C 1
ATOM 1401 O O . TYR A 1 178 ? -2.055 -12.068 5.710 1.00 98.75 178 TYR A O 1
ATOM 1409 N N . ASN A 1 179 ? -2.303 -14.259 6.161 1.00 98.44 179 ASN A N 1
ATOM 1410 C CA . ASN A 1 179 ? -3.302 -14.066 7.210 1.00 98.44 179 ASN A CA 1
ATOM 1411 C C . ASN A 1 179 ? -2.734 -13.273 8.394 1.00 98.44 179 ASN A C 1
ATOM 1413 O O . ASN A 1 179 ? -3.357 -12.320 8.833 1.00 98.44 179 ASN A O 1
ATOM 1417 N N . GLN A 1 180 ? -1.527 -13.607 8.867 1.00 98.69 180 GLN A N 1
ATOM 1418 C CA . GLN A 1 180 ? -0.871 -12.856 9.946 1.00 98.69 180 GLN A CA 1
ATOM 1419 C C . GLN A 1 180 ? -0.623 -11.394 9.564 1.00 98.69 180 GLN A C 1
ATOM 1421 O O . GLN A 1 180 ? -0.743 -10.505 10.405 1.00 98.69 180 GLN A O 1
ATOM 1426 N N . TRP A 1 181 ? -0.262 -11.133 8.306 1.00 98.81 181 TRP A N 1
ATOM 1427 C CA . TRP A 1 181 ? -0.084 -9.768 7.822 1.00 98.81 181 TRP A CA 1
ATOM 1428 C C . TRP A 1 181 ? -1.428 -9.020 7.758 1.00 98.81 181 TRP A C 1
ATOM 1430 O O . TRP A 1 181 ? -1.534 -7.919 8.299 1.00 98.81 181 TRP A O 1
ATOM 1440 N N . ALA A 1 182 ? -2.470 -9.626 7.186 1.00 98.69 182 ALA A N 1
ATOM 1441 C CA . ALA A 1 182 ? -3.810 -9.041 7.138 1.00 98.69 182 ALA A CA 1
ATOM 1442 C C . ALA A 1 182 ? -4.379 -8.761 8.544 1.00 98.69 182 ALA A C 1
ATOM 1444 O O . ALA A 1 182 ? -4.906 -7.674 8.786 1.00 98.69 182 ALA A O 1
ATOM 1445 N N . ASP A 1 183 ? -4.212 -9.696 9.485 1.00 98.62 183 ASP A N 1
ATOM 1446 C CA . ASP A 1 183 ? -4.654 -9.549 10.876 1.00 98.62 183 ASP A CA 1
ATOM 1447 C C . ASP A 1 183 ? -3.969 -8.359 11.553 1.00 98.62 183 ASP A C 1
ATOM 1449 O O . ASP A 1 183 ? -4.638 -7.541 12.180 1.00 98.62 183 ASP A O 1
ATOM 1453 N N . LYS A 1 184 ? -2.656 -8.181 11.348 1.00 98.75 184 LYS A N 1
ATOM 1454 C CA . LYS A 1 184 ? -1.933 -7.010 11.865 1.00 98.75 184 LYS A CA 1
ATOM 1455 C C . LYS A 1 184 ? -2.511 -5.699 11.353 1.00 98.75 184 LYS A C 1
ATOM 1457 O O . LYS A 1 184 ? -2.707 -4.785 12.154 1.00 98.75 184 LYS A O 1
ATOM 1462 N N . ILE A 1 185 ? -2.808 -5.608 10.055 1.00 98.88 185 ILE A N 1
ATOM 1463 C CA . ILE A 1 185 ? -3.441 -4.410 9.491 1.00 98.88 185 ILE A CA 1
ATOM 1464 C C . ILE A 1 185 ? -4.788 -4.181 10.175 1.00 98.88 185 ILE A C 1
ATOM 1466 O O . ILE A 1 185 ? -5.032 -3.090 10.684 1.00 98.88 185 ILE A O 1
ATOM 1470 N N . LYS A 1 186 ? -5.629 -5.214 10.250 1.00 98.69 186 LYS A N 1
ATOM 1471 C CA . LYS A 1 186 ? -6.968 -5.140 10.842 1.00 98.69 186 LYS A CA 1
ATOM 1472 C C . LYS A 1 186 ? -6.956 -4.711 12.309 1.00 98.69 186 LYS A C 1
ATOM 1474 O O . LYS A 1 186 ? -7.727 -3.838 12.691 1.00 98.69 186 LYS A O 1
ATOM 1479 N N . GLU A 1 187 ? -6.072 -5.284 13.119 1.00 98.62 187 GLU A N 1
ATOM 1480 C CA . GLU A 1 187 ? -5.937 -4.973 14.548 1.00 98.62 187 GLU A CA 1
ATOM 1481 C C . GLU A 1 187 ? -5.509 -3.522 14.806 1.00 98.62 187 GLU A C 1
ATOM 1483 O O . GLU A 1 187 ? -5.794 -2.967 15.868 1.00 98.62 187 GLU A O 1
ATOM 1488 N N . ASN A 1 188 ? -4.824 -2.898 13.845 1.00 98.69 188 ASN A N 1
ATOM 1489 C CA . ASN A 1 188 ? -4.259 -1.562 13.998 1.00 98.69 188 ASN A CA 1
ATOM 1490 C C . ASN A 1 188 ? -5.027 -0.484 13.217 1.00 98.69 188 ASN A C 1
ATOM 1492 O O . ASN A 1 188 ? -4.945 0.685 13.583 1.00 98.69 188 ASN A O 1
ATOM 1496 N N . PHE A 1 189 ? -5.779 -0.832 12.170 1.00 98.81 189 PHE A N 1
ATOM 1497 C CA . PHE A 1 189 ? -6.365 0.135 11.236 1.00 98.81 189 PHE A CA 1
ATOM 1498 C C . PHE A 1 189 ? -7.181 1.232 11.935 1.00 98.81 189 PHE A C 1
ATOM 1500 O O . PHE A 1 189 ? -6.810 2.404 11.863 1.00 98.81 189 PHE A O 1
ATOM 1507 N N . GLU A 1 190 ? -8.223 0.852 12.681 1.00 97.62 190 GLU A N 1
ATOM 1508 C CA . GLU A 1 190 ? -9.080 1.790 13.425 1.00 97.62 190 GLU A CA 1
ATOM 1509 C C . GLU A 1 190 ? -8.267 2.692 14.355 1.00 97.62 190 GLU A C 1
ATOM 1511 O O . GLU A 1 190 ? -8.405 3.911 14.324 1.00 97.62 190 GLU A O 1
ATOM 1516 N N . ARG A 1 191 ? -7.348 2.106 15.130 1.00 96.62 191 ARG A N 1
ATOM 1517 C CA . ARG A 1 191 ? -6.541 2.839 16.111 1.00 96.62 191 ARG A CA 1
ATOM 1518 C C . ARG A 1 191 ? -5.720 3.968 15.483 1.00 96.62 191 ARG A C 1
ATOM 1520 O O . ARG A 1 191 ? -5.524 4.999 16.122 1.00 96.62 191 ARG A O 1
ATOM 1527 N N . TYR A 1 192 ? -5.181 3.756 14.285 1.00 98.19 192 TYR A N 1
ATOM 1528 C CA . TYR A 1 192 ? -4.236 4.688 13.665 1.00 98.19 192 TYR A CA 1
ATOM 1529 C C . TYR A 1 192 ? -4.863 5.613 12.619 1.00 98.19 192 TYR A C 1
ATOM 1531 O O . TYR A 1 192 ? -4.302 6.690 12.371 1.00 98.19 192 TYR A O 1
ATOM 1539 N N . PHE A 1 193 ? -5.990 5.214 12.018 1.00 98.44 193 PHE A N 1
ATOM 1540 C CA . PHE A 1 193 ? -6.682 5.987 10.988 1.00 98.44 193 PHE A CA 1
ATOM 1541 C C . PHE A 1 193 ? -7.940 6.697 11.487 1.00 98.44 193 PHE A C 1
ATOM 1543 O O . PHE A 1 193 ? -8.229 7.773 10.971 1.00 98.44 193 PHE A O 1
ATOM 1550 N N . TYR A 1 194 ? -8.682 6.170 12.462 1.00 98.25 194 TYR A N 1
ATOM 1551 C CA . TYR A 1 194 ? -9.904 6.832 12.915 1.00 98.25 194 TYR A CA 1
ATOM 1552 C C . TYR A 1 194 ? -9.612 7.975 13.894 1.00 98.25 194 TYR A C 1
ATOM 1554 O O . TYR A 1 194 ? -8.798 7.855 14.811 1.00 98.25 194 TYR A O 1
ATOM 1562 N N . VAL A 1 195 ? -10.309 9.097 13.711 1.00 98.19 195 VAL A N 1
ATOM 1563 C CA . VAL A 1 195 ? -10.292 10.245 14.621 1.00 98.19 195 VAL A CA 1
ATOM 1564 C C . VAL A 1 195 ? -11.615 10.300 15.374 1.00 98.19 195 VAL A C 1
ATOM 1566 O O . VAL A 1 195 ? -12.657 10.586 14.778 1.00 98.19 195 VAL A O 1
ATOM 1569 N N . ASN A 1 196 ? -11.571 10.103 16.693 1.00 97.19 196 ASN A N 1
ATOM 1570 C CA . ASN A 1 196 ? -12.768 10.067 17.531 1.00 97.19 196 ASN A CA 1
ATOM 1571 C C . ASN A 1 196 ? -13.599 11.356 17.436 1.00 97.19 196 ASN A C 1
ATOM 1573 O O . ASN A 1 196 ? -13.073 12.475 17.443 1.00 97.19 196 ASN A O 1
ATOM 1577 N N . GLU A 1 197 ? -14.926 11.193 17.412 1.00 96.06 197 GLU A N 1
ATOM 1578 C CA . GLU A 1 197 ? -15.898 12.298 17.406 1.00 96.06 197 GLU A CA 1
ATOM 1579 C C . GLU A 1 197 ? -15.732 13.238 18.604 1.00 96.06 197 GLU A C 1
ATOM 1581 O O . GLU A 1 197 ? -15.923 14.450 18.494 1.00 96.06 197 GLU A O 1
ATOM 1586 N N . LYS A 1 198 ? -15.363 12.670 19.754 1.00 95.62 198 LYS A N 1
ATOM 1587 C CA . LYS A 1 198 ? -15.065 13.388 20.991 1.00 95.62 198 LYS A CA 1
ATOM 1588 C C . LYS A 1 198 ? -13.625 13.091 21.401 1.00 95.62 198 LYS A C 1
ATOM 1590 O O . LYS A 1 198 ? -13.197 11.961 21.188 1.00 95.62 198 LYS A O 1
ATOM 1595 N N . PRO A 1 199 ? -12.915 14.056 22.009 1.00 95.75 199 PRO A N 1
ATOM 1596 C CA . PRO A 1 199 ? -11.588 13.808 22.555 1.00 95.75 199 PRO A CA 1
ATOM 1597 C C . PRO A 1 199 ? -11.587 12.609 23.506 1.00 95.75 199 PRO A C 1
ATOM 1599 O O . PRO A 1 199 ? -12.449 12.516 24.385 1.00 95.75 199 PRO A O 1
ATOM 1602 N N . THR A 1 200 ? -10.615 11.719 23.339 1.00 93.75 200 THR A N 1
ATOM 1603 C CA . THR A 1 200 ? -10.369 10.579 24.231 1.00 93.75 200 THR A CA 1
ATOM 1604 C C . THR A 1 200 ? -8.936 10.592 24.751 1.00 93.75 200 THR A C 1
ATOM 1606 O O . THR A 1 200 ? -8.031 11.109 24.095 1.00 93.75 200 THR A O 1
ATOM 1609 N N . ASP A 1 201 ? -8.701 9.967 25.902 1.00 90.00 201 ASP A N 1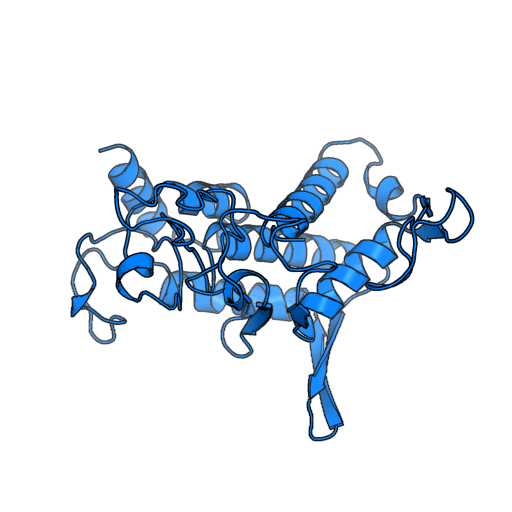
ATOM 1610 C CA . ASP A 1 201 ? -7.338 9.750 26.387 1.00 90.00 201 ASP A CA 1
ATOM 1611 C C . ASP A 1 201 ? -6.562 8.850 25.411 1.00 90.00 201 ASP A C 1
ATOM 1613 O O . ASP A 1 201 ? -7.086 7.853 24.911 1.00 90.00 201 ASP A O 1
ATOM 1617 N N . GLY A 1 202 ? -5.307 9.207 25.126 1.00 86.75 202 GLY A N 1
ATOM 1618 C CA . GLY A 1 202 ? -4.443 8.443 24.220 1.00 86.75 202 GLY A CA 1
ATOM 1619 C C . GLY A 1 202 ? -4.638 8.720 22.724 1.00 86.75 202 GLY A C 1
ATOM 1620 O O . GLY A 1 202 ? -4.111 7.959 21.911 1.00 86.75 202 GLY A O 1
ATOM 1621 N N . GLU A 1 203 ? -5.355 9.788 22.345 1.00 90.44 203 GLU A N 1
ATOM 1622 C CA . GLU A 1 203 ? -5.386 10.263 20.953 1.00 90.44 203 GLU A CA 1
ATOM 1623 C C . GLU A 1 203 ? -3.975 10.538 20.424 1.00 90.44 203 GLU A C 1
ATOM 1625 O O . GLU A 1 203 ? -3.133 11.139 21.095 1.00 90.44 203 GLU A O 1
ATOM 1630 N N . LEU A 1 204 ? -3.725 10.108 19.187 1.00 89.38 204 LEU A N 1
ATOM 1631 C CA . LEU A 1 204 ? -2.487 10.418 18.486 1.00 89.38 204 LEU A CA 1
ATOM 1632 C C . LEU A 1 204 ? -2.527 11.888 18.053 1.00 89.38 204 LEU A C 1
ATOM 1634 O O . LEU A 1 204 ? -3.452 12.288 17.352 1.00 89.38 204 LEU A O 1
ATOM 1638 N N . SER A 1 205 ? -1.528 12.671 18.468 1.00 93.75 205 SER A N 1
ATOM 1639 C CA . SER A 1 205 ? -1.333 14.080 18.081 1.00 93.75 205 SER A CA 1
ATOM 1640 C C . SER A 1 205 ? -2.620 14.928 18.055 1.00 93.75 205 SER A C 1
ATOM 1642 O O . SER A 1 205 ? -2.999 15.444 16.996 1.00 93.75 205 SER A O 1
ATOM 1644 N N . PRO A 1 206 ? -3.320 15.087 19.195 1.00 94.94 206 PRO A N 1
ATOM 1645 C CA . PRO A 1 206 ? -4.582 15.824 19.261 1.00 94.94 206 PRO A CA 1
ATOM 1646 C C . PRO A 1 206 ? -4.475 17.280 18.780 1.00 94.94 206 PRO A C 1
ATOM 1648 O O . PRO A 1 206 ? -5.459 17.846 18.308 1.00 94.94 206 PRO A O 1
ATOM 1651 N N . GLU A 1 207 ? -3.285 17.878 18.843 1.00 95.56 207 GLU A N 1
ATOM 1652 C CA . GLU A 1 207 ? -2.975 19.217 18.339 1.00 95.56 207 GLU A CA 1
ATOM 1653 C C . GLU A 1 207 ? -3.095 19.362 16.813 1.00 95.56 207 GLU A C 1
ATOM 1655 O O . GLU A 1 207 ? -3.228 20.481 16.317 1.00 95.56 207 GLU A O 1
ATOM 1660 N N . LEU A 1 208 ? -3.064 18.254 16.065 1.00 96.31 208 LEU A N 1
ATOM 1661 C CA . LEU A 1 208 ? -3.193 18.234 14.603 1.00 96.31 208 LEU A CA 1
ATOM 1662 C C . LEU A 1 208 ? -4.637 17.989 14.136 1.00 96.31 208 LEU A C 1
ATOM 1664 O O . LEU A 1 208 ? -4.929 18.091 12.942 1.00 96.31 208 LEU A O 1
ATOM 1668 N N . ILE A 1 209 ? -5.555 17.675 15.055 1.00 96.56 209 ILE A N 1
ATOM 1669 C CA . ILE A 1 209 ? -6.941 17.330 14.734 1.00 96.56 209 ILE A CA 1
ATOM 1670 C C . ILE A 1 209 ? -7.755 18.601 14.460 1.00 96.56 209 ILE A C 1
ATOM 1672 O O . ILE A 1 209 ? -8.206 19.285 15.377 1.00 96.56 209 ILE A O 1
ATOM 1676 N N . HIS A 1 210 ? -8.015 18.882 13.181 1.00 92.56 210 HIS A N 1
ATOM 1677 C CA . HIS A 1 210 ? -8.929 19.955 12.765 1.00 92.56 210 HIS A CA 1
ATOM 1678 C C . HIS A 1 210 ? -10.385 19.477 12.595 1.00 92.56 210 HIS A C 1
ATOM 1680 O O . HIS A 1 210 ? -11.326 20.228 12.847 1.00 92.56 210 HIS A O 1
ATOM 1686 N N . ARG A 1 211 ? -10.595 18.226 12.159 1.00 95.38 211 ARG A N 1
ATOM 1687 C CA . ARG A 1 211 ? -11.921 17.601 12.002 1.00 95.38 211 ARG A CA 1
ATOM 1688 C C . ARG A 1 211 ? -11.958 16.267 12.742 1.00 95.38 211 ARG A C 1
ATOM 1690 O O . ARG A 1 211 ? -10.974 15.538 12.746 1.00 95.38 211 ARG A O 1
ATOM 1697 N N . ARG A 1 212 ? -13.102 15.966 13.353 1.00 96.75 212 ARG A N 1
ATOM 1698 C CA . ARG A 1 212 ? -13.361 14.758 14.151 1.00 96.75 212 ARG A CA 1
ATOM 1699 C C . ARG A 1 212 ? -14.443 13.900 13.502 1.00 96.75 212 ARG A C 1
ATOM 1701 O O . ARG A 1 212 ? -15.239 14.427 12.724 1.00 96.75 212 ARG A O 1
ATOM 1708 N N . GLY A 1 213 ? -14.481 12.612 13.843 1.00 97.62 213 GLY A N 1
ATOM 1709 C CA . GLY A 1 213 ? -15.389 11.643 13.224 1.00 97.62 213 GLY A CA 1
ATOM 1710 C C . GLY A 1 213 ? -15.024 11.367 11.766 1.00 97.62 213 GLY A C 1
ATOM 1711 O O . GLY A 1 213 ? -15.905 11.293 10.916 1.00 97.62 213 GLY A O 1
ATOM 1712 N N . ILE A 1 214 ? -13.725 11.310 11.464 1.00 98.12 214 ILE A N 1
ATOM 1713 C CA . ILE A 1 214 ? -13.189 11.085 10.115 1.00 98.12 214 ILE A CA 1
ATOM 1714 C C . ILE A 1 214 ? -12.155 9.960 10.141 1.00 98.12 214 ILE A C 1
ATOM 1716 O O . ILE A 1 214 ? -11.585 9.666 11.193 1.00 98.12 214 ILE A O 1
ATOM 1720 N N . TYR A 1 215 ? -11.854 9.400 8.971 1.00 98.69 215 TYR A N 1
ATOM 1721 C CA . TYR A 1 215 ? -10.637 8.620 8.766 1.00 98.69 215 TYR A CA 1
ATOM 1722 C C . TYR A 1 215 ? -9.560 9.520 8.167 1.00 98.69 215 TYR A C 1
ATOM 1724 O O . TYR A 1 215 ? -9.809 10.259 7.212 1.00 98.69 215 TYR A O 1
ATOM 1732 N N . LYS A 1 216 ? -8.372 9.460 8.762 1.00 98.31 216 LYS A N 1
ATOM 1733 C CA . LYS A 1 216 ? -7.156 10.132 8.314 1.00 98.31 216 LYS A CA 1
ATOM 1734 C C . LYS A 1 216 ? -6.810 9.745 6.879 1.00 98.31 216 LYS A C 1
ATOM 1736 O O . LYS A 1 216 ? -7.033 8.611 6.459 1.00 98.31 216 LYS A O 1
ATOM 1741 N N . ASP A 1 217 ? -6.216 10.679 6.145 1.00 98.50 217 ASP A N 1
ATOM 1742 C CA . ASP A 1 217 ? -5.789 10.457 4.761 1.00 98.50 217 ASP A CA 1
ATOM 1743 C C . ASP A 1 217 ? -4.553 9.550 4.668 1.00 98.50 217 ASP A C 1
ATOM 1745 O O . ASP A 1 217 ? -4.393 8.766 3.727 1.00 98.50 217 ASP A O 1
ATOM 1749 N N . SER A 1 218 ? -3.674 9.661 5.659 1.00 98.12 218 SER A N 1
ATOM 1750 C CA . SER A 1 218 ? -2.451 8.880 5.784 1.00 98.12 218 SER A CA 1
ATOM 1751 C C . SER A 1 218 ? -2.079 8.681 7.251 1.00 98.12 218 SER A C 1
ATOM 1753 O O . SER A 1 218 ? -2.642 9.303 8.157 1.00 98.12 218 SER A O 1
ATOM 1755 N N . HIS A 1 219 ? -1.119 7.794 7.491 1.00 98.06 219 HIS A N 1
ATOM 1756 C CA . HIS A 1 219 ? -0.477 7.640 8.785 1.00 98.06 219 HIS A CA 1
ATOM 1757 C C . HIS A 1 219 ? 1.048 7.633 8.654 1.00 98.06 219 HIS A C 1
ATOM 1759 O O . HIS A 1 219 ? 1.618 6.808 7.932 1.00 98.06 219 HIS A O 1
ATOM 1765 N N . GLY A 1 220 ? 1.701 8.517 9.408 1.00 97.00 220 GLY A N 1
ATOM 1766 C CA . GLY A 1 220 ? 3.155 8.613 9.475 1.00 97.00 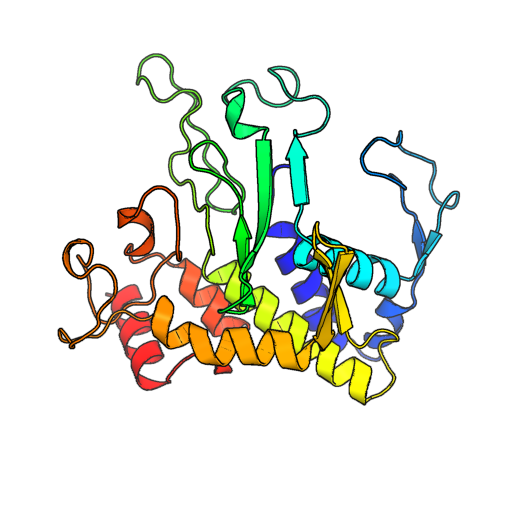220 GLY A CA 1
ATOM 1767 C C . GLY A 1 220 ? 3.764 9.373 8.299 1.00 97.00 220 GLY A C 1
ATOM 1768 O O . GLY A 1 220 ? 4.901 9.077 7.934 1.00 97.00 220 GLY A O 1
ATOM 1769 N N . ALA A 1 221 ? 3.027 10.307 7.686 1.00 96.44 221 ALA A N 1
ATOM 1770 C CA . ALA A 1 221 ? 3.587 11.186 6.665 1.00 96.44 221 ALA A CA 1
ATOM 1771 C C . ALA A 1 221 ? 4.652 12.124 7.256 1.00 96.44 221 ALA A C 1
ATOM 1773 O O . ALA A 1 221 ? 4.545 12.578 8.400 1.00 96.44 221 ALA A O 1
ATOM 1774 N N . SER A 1 222 ? 5.649 12.494 6.448 1.00 95.81 222 SER A N 1
ATOM 1775 C CA . SER A 1 222 ? 6.700 13.443 6.847 1.00 95.81 222 SER A CA 1
ATOM 1776 C C . SER A 1 222 ? 6.149 14.830 7.189 1.00 95.81 222 SER A C 1
ATOM 1778 O O . SER A 1 222 ? 6.788 15.582 7.923 1.00 95.81 222 SER A O 1
ATOM 1780 N N . GLN A 1 223 ? 4.971 15.186 6.664 1.00 94.94 223 GLN A N 1
ATOM 1781 C CA . GLN A 1 223 ? 4.211 16.371 7.063 1.00 94.94 223 GLN A CA 1
ATOM 1782 C C . GLN A 1 223 ? 3.077 15.944 8.008 1.00 94.94 223 GLN A C 1
ATOM 1784 O O . GLN A 1 223 ? 2.025 15.527 7.526 1.00 94.94 223 GLN A O 1
ATOM 1789 N N . PRO A 1 224 ? 3.230 16.071 9.342 1.00 94.62 224 PRO A N 1
ATOM 1790 C CA . PRO A 1 224 ? 2.322 15.415 10.288 1.00 94.62 224 PRO A CA 1
ATOM 1791 C C . PRO A 1 224 ? 0.861 15.858 10.167 1.00 94.62 224 PRO A C 1
ATOM 1793 O O . PRO A 1 224 ? -0.054 15.062 10.339 1.00 94.62 224 PRO A O 1
ATOM 1796 N N . TRP A 1 225 ? 0.621 17.129 9.840 1.00 95.38 225 TRP A N 1
ATOM 1797 C CA . TRP A 1 225 ? -0.730 17.666 9.652 1.00 95.38 225 TRP A CA 1
ATOM 1798 C C . TRP A 1 225 ? -1.438 17.082 8.420 1.00 95.38 225 TRP A C 1
ATOM 1800 O O . TRP A 1 225 ? -2.666 17.123 8.352 1.00 95.38 225 TRP A O 1
ATOM 1810 N N . ALA A 1 226 ? -0.693 16.545 7.445 1.00 95.50 226 ALA A N 1
ATOM 1811 C CA . ALA A 1 226 ? -1.270 15.974 6.234 1.00 95.50 226 ALA A CA 1
ATOM 1812 C C . ALA A 1 226 ? -2.058 14.690 6.512 1.00 95.50 226 ALA A C 1
ATOM 1814 O O . ALA A 1 226 ? -3.085 14.467 5.873 1.00 95.50 226 ALA A O 1
ATOM 1815 N N . ASP A 1 227 ? -1.648 13.930 7.531 1.00 97.69 227 ASP A N 1
ATOM 1816 C CA . ASP A 1 227 ? -2.361 12.746 8.003 1.00 97.69 227 ASP A CA 1
ATOM 1817 C C . ASP A 1 227 ? -3.817 13.066 8.398 1.00 97.69 227 ASP A C 1
ATOM 1819 O O . ASP A 1 227 ? -4.730 12.304 8.096 1.00 97.69 227 ASP A O 1
ATOM 1823 N N . TYR A 1 228 ? -4.064 14.210 9.044 1.00 97.75 228 TYR A N 1
ATOM 1824 C CA . TYR A 1 228 ? -5.357 14.557 9.659 1.00 97.75 228 TYR A CA 1
ATOM 1825 C C . TYR A 1 228 ? -6.323 15.290 8.713 1.00 97.75 228 TYR A C 1
ATOM 1827 O O . TYR A 1 228 ? -7.281 15.931 9.157 1.00 97.75 228 TYR A O 1
ATOM 1835 N N . GLN A 1 229 ? -6.088 15.219 7.401 1.00 97.12 229 GLN A N 1
ATOM 1836 C CA . GLN A 1 229 ? -6.972 15.821 6.406 1.00 97.12 229 GLN A CA 1
ATOM 1837 C C . GLN A 1 229 ? -8.173 14.922 6.096 1.00 97.12 229 GLN A C 1
ATOM 1839 O O . GLN A 1 229 ? -8.023 13.735 5.825 1.00 97.12 229 GLN A O 1
ATOM 1844 N N . LEU A 1 230 ? -9.365 15.520 6.036 1.00 97.50 230 LEU A N 1
ATOM 1845 C CA . LEU A 1 230 ? -10.529 14.876 5.430 1.00 97.50 230 LEU A CA 1
ATOM 1846 C C . LEU A 1 230 ? -10.376 14.915 3.903 1.00 97.50 230 LEU A C 1
ATOM 1848 O O . LEU A 1 230 ? -10.442 15.986 3.297 1.00 97.50 230 LEU A O 1
ATOM 1852 N N . ARG A 1 231 ? -10.159 13.749 3.295 1.00 97.81 231 ARG A N 1
ATOM 1853 C CA . ARG A 1 231 ? -9.994 13.545 1.847 1.00 97.81 231 ARG A CA 1
ATOM 1854 C C . ARG A 1 231 ? -10.785 12.318 1.397 1.00 97.81 231 ARG A C 1
ATOM 1856 O O . ARG A 1 231 ? -11.027 11.440 2.215 1.00 97.81 231 ARG A O 1
ATOM 1863 N N . PRO A 1 232 ? -11.150 12.199 0.110 1.00 98.12 232 PRO A N 1
ATOM 1864 C CA . PRO A 1 232 ? -11.998 11.100 -0.362 1.00 98.12 232 PRO A CA 1
ATOM 1865 C C . PRO A 1 232 ? -11.311 9.721 -0.367 1.00 98.12 232 PRO A C 1
ATOM 1867 O O . PRO A 1 232 ? -11.968 8.715 -0.611 1.00 98.12 232 PRO A O 1
ATOM 1870 N N . ASN A 1 233 ? -10.003 9.640 -0.097 1.00 98.69 233 ASN A N 1
ATOM 1871 C CA . ASN A 1 233 ? -9.216 8.412 -0.254 1.00 98.69 233 ASN A CA 1
ATOM 1872 C C . ASN A 1 233 ? -9.665 7.262 0.661 1.00 98.69 233 ASN A C 1
ATOM 1874 O O . ASN A 1 233 ? -9.589 6.102 0.262 1.00 98.69 233 ASN A O 1
ATOM 1878 N N . PHE A 1 234 ? -10.180 7.555 1.861 1.00 98.69 234 PHE A N 1
ATOM 1879 C CA . PHE A 1 234 ? -10.643 6.508 2.782 1.00 98.69 234 PHE A CA 1
ATOM 1880 C C . PHE A 1 234 ? -11.832 5.714 2.220 1.00 98.69 234 PHE A C 1
ATOM 1882 O O . PHE A 1 234 ? -12.017 4.555 2.589 1.00 98.69 234 PHE A O 1
ATOM 1889 N N . ALA A 1 235 ? -12.612 6.301 1.304 1.00 98.56 235 ALA A N 1
ATOM 1890 C CA . ALA A 1 235 ? -13.733 5.620 0.666 1.00 98.56 235 ALA A CA 1
ATOM 1891 C C . ALA A 1 235 ? -13.265 4.430 -0.186 1.00 98.56 235 ALA A C 1
ATOM 1893 O O . ALA A 1 235 ? -13.967 3.426 -0.263 1.00 98.56 235 ALA A O 1
ATOM 1894 N N . VAL A 1 236 ? -12.056 4.500 -0.761 1.00 98.75 236 VAL A N 1
ATOM 1895 C CA . VAL A 1 236 ? -11.444 3.353 -1.447 1.00 98.75 236 VAL A CA 1
ATOM 1896 C C . VAL A 1 236 ? -11.214 2.217 -0.458 1.00 98.75 236 VAL A C 1
ATOM 1898 O O . VAL A 1 236 ? -11.648 1.100 -0.710 1.00 98.75 236 VAL A O 1
ATOM 19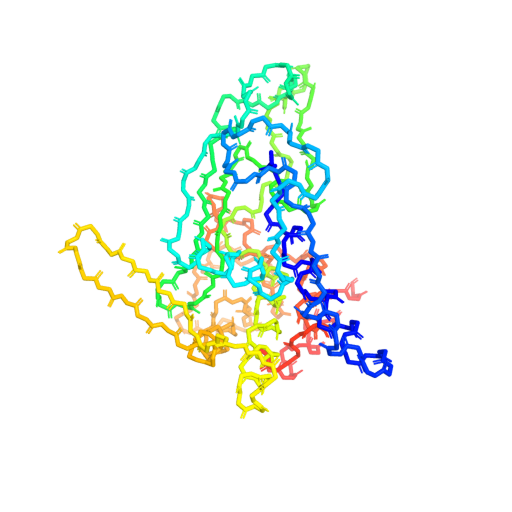01 N N . ALA A 1 237 ? -10.587 2.500 0.688 1.00 98.75 237 ALA A N 1
ATOM 1902 C CA . ALA A 1 237 ? -10.342 1.490 1.713 1.00 98.75 237 ALA A CA 1
ATOM 1903 C C . ALA A 1 237 ? -11.650 0.871 2.238 1.00 98.75 237 ALA A C 1
ATOM 1905 O O . ALA A 1 237 ? -11.723 -0.346 2.384 1.00 98.75 237 ALA A O 1
ATOM 1906 N N . MET A 1 238 ? -12.697 1.679 2.442 1.00 98.56 238 MET A N 1
ATOM 1907 C CA . MET A 1 238 ? -14.028 1.184 2.822 1.00 98.56 238 MET A CA 1
ATOM 1908 C C . MET A 1 238 ? -14.654 0.282 1.756 1.00 98.56 238 MET A C 1
ATOM 1910 O O . MET A 1 238 ? -15.321 -0.688 2.104 1.00 98.56 238 MET A O 1
ATOM 1914 N N . ALA A 1 239 ? -14.458 0.593 0.473 1.00 98.62 239 ALA A N 1
ATOM 1915 C CA . ALA A 1 239 ? -15.016 -0.193 -0.622 1.00 98.62 239 ALA A CA 1
ATOM 1916 C C . ALA A 1 239 ? -14.327 -1.556 -0.772 1.00 98.62 239 ALA A C 1
ATOM 1918 O O . ALA A 1 239 ? -15.004 -2.553 -1.008 1.00 98.62 239 ALA A O 1
ATOM 1919 N N . VAL A 1 240 ? -12.998 -1.599 -0.636 1.00 98.56 240 VAL A N 1
ATOM 1920 C CA . VAL A 1 240 ? -12.205 -2.814 -0.899 1.00 98.56 240 VAL A CA 1
ATOM 1921 C C . VAL A 1 240 ? -12.007 -3.694 0.337 1.00 98.56 240 VAL A C 1
ATOM 1923 O O . VAL A 1 240 ? -11.834 -4.899 0.201 1.00 98.56 240 VAL A O 1
ATOM 1926 N N . ALA A 1 241 ? -12.033 -3.115 1.542 1.00 98.50 241 ALA A N 1
ATOM 1927 C CA . ALA A 1 241 ? -11.782 -3.821 2.800 1.00 98.50 241 ALA A CA 1
ATOM 1928 C C . ALA A 1 241 ? -12.691 -3.304 3.941 1.00 98.50 241 ALA A C 1
ATOM 1930 O O . ALA A 1 241 ? -12.196 -2.785 4.951 1.00 98.50 241 ALA A O 1
ATOM 1931 N N . PRO A 1 242 ? -14.029 -3.421 3.814 1.00 98.38 242 PRO A N 1
ATOM 1932 C CA . PRO A 1 242 ? -14.984 -2.898 4.796 1.00 98.38 242 PRO A CA 1
ATOM 1933 C C . PRO A 1 242 ? -14.813 -3.489 6.205 1.00 98.38 242 PRO A C 1
ATOM 1935 O O . PRO A 1 242 ? -15.181 -2.858 7.191 1.00 98.38 242 PRO A O 1
ATOM 1938 N N . GLU A 1 243 ? -14.227 -4.679 6.339 1.00 97.81 243 GLU A N 1
ATOM 1939 C CA . GLU A 1 243 ? -13.948 -5.330 7.624 1.00 97.81 243 GLU A CA 1
ATOM 1940 C C . GLU A 1 243 ? -12.880 -4.638 8.481 1.00 97.81 243 GLU A C 1
ATOM 1942 O O . GLU A 1 243 ? -12.696 -5.027 9.638 1.00 97.81 243 GLU A O 1
ATOM 1947 N N . LEU A 1 244 ? -12.147 -3.674 7.915 1.00 98.69 244 LEU A N 1
ATOM 1948 C CA . LEU A 1 244 ? -11.195 -2.852 8.658 1.00 98.69 244 LEU A CA 1
ATOM 1949 C C . LEU A 1 244 ? -11.894 -1.796 9.520 1.00 98.69 244 LEU A C 1
ATOM 1951 O O . LEU A 1 244 ? -11.245 -1.209 10.381 1.00 98.69 244 LEU A O 1
ATOM 1955 N N . PHE A 1 245 ? -13.185 -1.550 9.282 1.00 98.75 245 PHE A N 1
ATOM 1956 C CA . PHE A 1 245 ? -13.908 -0.408 9.818 1.00 98.75 245 PHE A CA 1
ATOM 1957 C C . PHE A 1 245 ? -14.923 -0.815 10.894 1.00 98.75 245 PHE A C 1
ATOM 1959 O O . PHE A 1 245 ? -15.685 -1.772 10.723 1.00 98.75 245 PHE A O 1
ATOM 1966 N N . ASP A 1 246 ? -15.012 -0.041 11.979 1.00 98.50 246 ASP A N 1
ATOM 1967 C CA . ASP A 1 246 ? -16.210 -0.039 12.822 1.00 98.50 246 ASP A CA 1
ATOM 1968 C C . ASP A 1 246 ? -17.357 0.605 12.036 1.00 98.50 246 ASP A C 1
ATOM 1970 O O . ASP A 1 246 ? -17.250 1.721 11.523 1.00 98.50 246 ASP A O 1
ATOM 1974 N N . ALA A 1 247 ? -18.488 -0.094 11.948 1.00 98.25 247 ALA A N 1
ATOM 1975 C CA . ALA A 1 247 ? -19.601 0.345 11.115 1.00 98.25 247 ALA A CA 1
ATOM 1976 C C . ALA A 1 247 ? -20.131 1.738 11.504 1.00 98.25 247 ALA A C 1
ATOM 1978 O O . ALA A 1 247 ? -20.499 2.515 10.626 1.00 98.25 247 ALA A O 1
ATOM 1979 N N . ARG A 1 248 ? -20.172 2.085 12.799 1.00 98.25 248 ARG A N 1
ATOM 1980 C CA . ARG A 1 248 ? -20.681 3.396 13.244 1.00 98.25 248 ARG A CA 1
ATOM 1981 C C . ARG A 1 248 ? -19.706 4.505 12.878 1.00 98.25 248 ARG A C 1
ATOM 1983 O O . ARG A 1 248 ? -20.141 5.537 12.372 1.00 98.25 248 ARG A O 1
ATOM 1990 N N . HIS A 1 249 ? -18.413 4.268 13.089 1.00 98.50 249 HIS A N 1
ATOM 1991 C CA . HIS A 1 249 ? -17.355 5.187 12.677 1.00 98.50 249 HIS A CA 1
ATOM 1992 C C . HIS A 1 249 ? -17.382 5.421 11.160 1.00 98.50 249 HIS A C 1
ATOM 1994 O O . HIS A 1 249 ? -17.352 6.570 10.713 1.00 98.50 249 HIS A O 1
ATOM 2000 N N . ALA A 1 250 ? -17.535 4.355 10.367 1.00 98.44 250 ALA A N 1
ATOM 2001 C CA . ALA A 1 250 ? -17.611 4.431 8.912 1.00 98.44 250 ALA A CA 1
ATOM 2002 C C . ALA A 1 250 ? -18.787 5.281 8.419 1.00 98.44 250 ALA A C 1
ATOM 2004 O O . ALA A 1 250 ? -18.591 6.209 7.634 1.00 98.44 250 ALA A O 1
ATOM 2005 N N . TRP A 1 251 ? -19.999 5.018 8.918 1.00 98.19 251 TRP A N 1
ATOM 2006 C CA . TRP A 1 251 ? -21.183 5.811 8.569 1.00 98.19 251 TRP A CA 1
ATOM 2007 C C . TRP A 1 251 ? -21.036 7.282 8.967 1.00 98.19 251 TRP A C 1
ATOM 2009 O O . TRP A 1 251 ? -21.413 8.166 8.196 1.00 98.19 251 TRP A O 1
ATOM 2019 N N . GLY A 1 252 ? -20.459 7.552 10.143 1.00 98.06 252 GLY A N 1
ATOM 2020 C CA . GLY A 1 252 ? -20.162 8.910 10.594 1.00 98.06 252 GLY A CA 1
ATOM 2021 C C . GLY A 1 252 ? -19.215 9.639 9.639 1.00 98.06 252 GLY A C 1
ATOM 2022 O O . GLY A 1 252 ? -19.525 10.743 9.188 1.00 98.06 252 GLY A O 1
ATOM 2023 N N . ALA A 1 253 ? -18.107 8.999 9.264 1.00 98.31 253 ALA A N 1
ATOM 2024 C CA . ALA A 1 253 ? -17.118 9.573 8.357 1.00 98.31 253 ALA A CA 1
ATOM 2025 C C . ALA A 1 253 ? -17.652 9.779 6.930 1.00 98.31 253 ALA A C 1
ATOM 2027 O O . ALA A 1 253 ? -17.362 10.806 6.317 1.00 98.31 253 ALA A O 1
ATOM 2028 N N . LEU A 1 254 ? -18.467 8.855 6.409 1.00 98.12 254 LEU A N 1
ATOM 2029 C CA . LEU A 1 254 ? -19.119 9.013 5.104 1.00 98.12 254 LEU A CA 1
ATOM 2030 C C . LEU A 1 254 ? -20.092 10.193 5.102 1.00 98.12 254 LEU A C 1
ATOM 2032 O O . LEU A 1 254 ? -20.057 11.005 4.181 1.00 98.12 254 LEU A O 1
ATOM 2036 N N . LYS A 1 255 ? -20.882 10.357 6.168 1.00 97.56 255 LYS A N 1
ATOM 2037 C CA . LYS A 1 255 ? -21.745 11.532 6.327 1.00 97.56 255 LYS A CA 1
ATOM 2038 C C . LYS A 1 255 ? -20.933 12.830 6.359 1.00 97.56 255 LYS A C 1
ATOM 2040 O O . LYS A 1 255 ? -21.342 13.823 5.775 1.00 97.56 255 LYS A O 1
ATOM 2045 N N . LYS A 1 256 ? -19.752 12.822 6.989 1.00 96.38 256 LYS A N 1
ATOM 2046 C CA . LYS A 1 256 ? -18.832 13.972 6.966 1.00 96.38 256 LYS A CA 1
ATOM 2047 C C . LYS A 1 256 ? -18.227 14.269 5.602 1.00 96.38 256 LYS A C 1
ATOM 2049 O O . LYS A 1 256 ? -17.815 15.403 5.395 1.00 96.38 256 LYS A O 1
ATOM 2054 N N . ALA A 1 257 ? -18.128 13.283 4.718 1.00 95.69 257 ALA A N 1
ATOM 2055 C CA . ALA A 1 257 ? -17.692 13.495 3.343 1.00 95.69 257 ALA A CA 1
ATOM 2056 C C . ALA A 1 257 ? -18.829 13.986 2.430 1.00 95.69 257 ALA A C 1
ATOM 2058 O O . ALA A 1 257 ? -18.547 14.629 1.423 1.00 95.69 257 ALA A O 1
ATOM 2059 N N . GLU A 1 258 ? -20.084 13.671 2.766 1.00 95.50 258 GLU A N 1
ATOM 2060 C CA . GLU A 1 258 ? -21.280 14.148 2.059 1.00 95.50 258 GLU A CA 1
ATOM 2061 C C . GLU A 1 258 ? -21.611 15.623 2.370 1.00 95.50 258 GLU A C 1
ATOM 2063 O O . GLU A 1 258 ? -22.055 16.342 1.475 1.00 95.50 258 GLU A O 1
ATOM 2068 N N . GLU A 1 259 ? -21.397 16.059 3.620 1.00 91.81 259 GLU A N 1
ATOM 2069 C CA . GLU A 1 259 ? -21.599 17.439 4.123 1.00 91.81 259 GLU A CA 1
ATOM 2070 C C . GLU A 1 259 ? -20.591 18.467 3.568 1.00 91.81 259 GLU A C 1
ATOM 2072 O O . GLU A 1 259 ? -21.043 19.566 3.166 1.00 91.81 259 GLU A O 1
#

Organism: NCBI:txid1563983

Radius of gyration: 19.46 Å; Cα contacts (8 Å, |Δi|>4): 458; chains: 1; bounding box: 44×57×53 Å

Foldseek 3Di:
DQAPQVLLVVLLVLVVQCVPPVVSLVQQQDKDFDLAPDQPDHGDDGPPDIDGNLVVNQVVVQDQAQKDWDFDDPDDCVVPVQADSCQRTKIWHADPQQLATFMGAQQGQRHPLGDQDCDVPVVRRSGRPQDQGTGFLLSLLSLLLSLVSQCVCVVVVSRVDFWYWHQDPVRDIDIDGSVRSSVSNLVCVCVFFAFAPDDDPPDDPPVLAPDHLAGFRHGPHPPHNNRNDLDCSNVSSCVRHVSSDDPVSVVSHVVVVVD

Nearest PDB structures (foldseek):
  7ejt-assembly2_B  TM=9.447E-01  e=7.980E-27  Nakaseomyces glabratus CBS 138
  7eku-assembly1_B  TM=9.408E-01  e=1.011E-26  Nakaseomyces glabratus CBS 138
  7ekw-assembly1_A  TM=9.459E-01  e=3.727E-26  Nakaseomyces glabratus CBS 138
  5d06-assembly2_B  TM=9.370E-01  e=2.940E-26  Nakaseomyces glabratus CBS 138
  5d06-assembly1_A  TM=9.421E-01  e=5.644E-26  Nakaseomyces glabratus CBS 138

pLDDT: mean 96.41, std 2.76, range [85.31, 98.94]

Sequence (259 aa):
FNCRDAVWWWLYTIECYVNEVPDGIKLLKDKVSRLYPTDDSPALPAGEVDQPLHDVIQEALNVHFQGLCFRERNAGRQIDEQMTDRGFNNQIGVHPETGFVFGGNEANCGTWMDKMGSSEKAGNKGKPATPRDGSAVEIVGLSAAVLKFLAELYKQNQFPYGSVQRRNRDGTVITWSYNQWADKIKENFERYFYVNEKPTDGELSPELIHRRGIYKDSHGASQPWADYQLRPNFAVAMAVAPELFDARHAWGALKKAEE

InterPro domains:
  IPR008928 Six-hairpin glycosidase superfamily [SSF48208] (3-258)
  IPR010401 Glycogen debranching enzyme [PTHR10569] (1-259)
  IPR032790 Glycogen debranching enzyme, C-terminal [PF06202] (1-259)

Solvent-accessible surface area (backbone atoms only — not comparable to full-atom values): 13868 Å² total; per-residue (Å²): 125,64,62,66,42,56,62,41,54,53,50,38,51,50,52,50,43,37,73,72,38,90,74,27,65,56,57,44,65,38,75,40,56,43,37,55,83,43,98,84,50,69,82,47,62,83,72,76,43,66,44,38,40,50,56,55,54,50,47,55,51,28,47,38,50,49,41,44,76,50,65,38,85,72,67,51,65,90,75,39,79,40,58,39,84,66,30,39,49,38,39,37,25,47,41,90,80,42,40,40,45,30,26,50,36,70,42,20,40,33,43,94,61,42,54,63,24,70,40,66,94,77,72,33,48,25,37,32,77,46,43,64,15,24,24,31,33,35,54,37,18,33,47,38,34,42,25,46,52,47,34,53,32,25,76,70,71,73,38,98,60,62,62,40,52,26,74,47,94,90,68,51,73,49,73,40,38,31,51,58,40,27,48,30,29,46,76,32,39,48,78,68,31,50,35,62,73,56,96,58,91,85,60,80,65,66,92,50,59,82,64,58,32,35,48,26,38,23,41,77,25,86,54,68,59,59,17,44,36,88,54,76,51,38,57,53,14,48,72,58,28,49,86,41,51,58,67,68,59,48,56,47,24,51,52,62,71,72,106

Secondary structure (DSSP, 8-state):
---SSHHHHHHHHHHHHHHHSTTGGGGGGSEEE-S-SSTTPPPPPTTSSEEEHHHHHHHHHHHHHH-EEEE-TT-STTT-SSS-GGGGEEEEEE-TTT--EEE--TT---SS---B---TTTT-TT-BSS---BEEHHHHHHHHHHHHHHHHHHHTTSSS--EEEEE-TTS-EEEEEHHHHHHHHHHHHHHHHEE-SS--TT-S-GGG-SSSSEE-SEES-SSHHHHT---TTHHHHHHH-GGGS-HHHHHHHHHHHH-

Mean predicted aligned error: 3.27 Å